Protein AF-A0A838DY84-F1 (afdb_monomer)

Radius of gyration: 22.47 Å; Cα contacts (8 Å, |Δi|>4): 469; chains: 1; bounding box: 55×41×59 Å

Nearest PDB structures (foldseek):
  6mro-assembly1_A  TM=7.928E-01  e=1.662E-10  Methanosarcina acetivorans C2A
  4qvg-assembly1_A  TM=7.567E-01  e=2.713E-09  Streptosporangium sibiricum
  8gdu-assembly1_A  TM=7.844E-01  e=3.676E-09  Methanosarcina acetivorans C2A
  3mti-assembly1_A  TM=7.253E-01  e=1.485E-08  Streptococcus thermophilus LMG 18311
  3mti-assembly1_B  TM=6.179E-01  e=2.012E-08  Streptococcus thermophilus LMG 18311

Mean predicted aligned error: 9.37 Å

Sequence (301 aa):
MISNRYARDWNTYSQEWEQRHSSTYDYLGDEWNSGGGLWDRDDFYFSMYAERWLRSDQTVLEIGPGG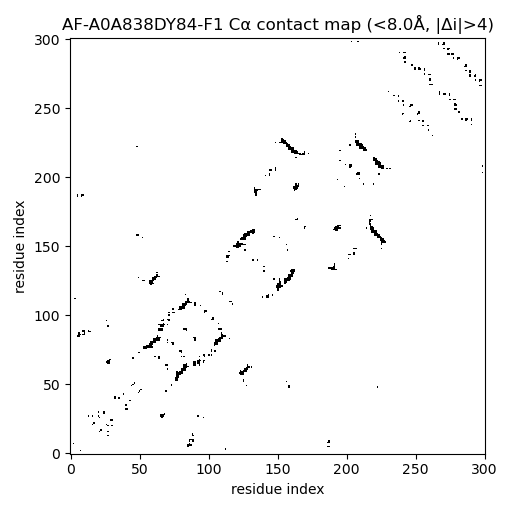GKWTVRLAPKVKRVIVLDVAEEMLDRTRQRCEKLGQTNIEYVLGNGQDFQPVADESINFFFSYDVFVHIAPEDTWPYTQEMARVLVSDGVGICHYASNATPQAWDRIEQHNDWYRFGAHTLGQYYYYSPLALQRMYEHCGLRMLEQHLEAYNCTCVFSKPSISMAPQLESLLKRLISQQADDAEVRAAIVTALRSLPGELEQRLDKVLAEAGGEEEYYKRIYYAALIRQIWRGV

Secondary structure (DSSP, 8-state):
----HHHHHHHHHHHHHHHHHTTT-SSTTTTTTTTS-SS-HHHHHIIIIIGGG--TTPEEEEE--TTTTTHHHHGGGSSEEEEEES-HHHHHHHHHHHHHTT---EEEEE--SS--TTPPTT-EEEEEE-SSGGGS-HHHHHHHHHHHHHHEEEEEEEEEEEEE-SSHHHHHHHHHT--S--TT---TT---EE-HHHHHHHHHHTT-EEEEEEEETTEEEEEEE--SS--HHHHHHHHHHHTSGGGGSHHHHHHHHHHHHTS-HHHHHHHHHHHHHHHH---HHHHHHHHHHHHHHHHT-

Foldseek 3Di:
DPPPQVLVVLLVCLVCVCVPPVVPDVAWPPPPPPPDDDDPVVVVCCVVFPPVQFAAAFEEEEECCQLPPNVLVRQVGYQAYEYEYLHPSRLVNNVVVCVVVVRDRYHYHNDPLQADPPQAFQRGQEYEYDPPQQLAAPVSVLSHLLRVLGRHHAFRKYKDKAFAPPDPLLVVVCVVVPPVCPVPDDSPPHGHHDHPVRVQVSNVVSQKAFDDWDDDRRMIMTMITRHNDSCVVVLVVLLVQLLDPVVLDLVSLVVSLVSVCPPDDVLNVQCVVLSVVSSPDNDNVVSVVSSVVSSCSVNVD

Structure (mmCIF, N/CA/C/O backbone):
data_AF-A0A838DY84-F1
#
_entry.id   AF-A0A838DY84-F1
#
loop_
_atom_site.group_PDB
_atom_site.id
_atom_site.type_symbol
_atom_site.label_atom_id
_atom_site.label_alt_id
_atom_site.label_comp_id
_atom_site.label_asym_id
_atom_site.label_entity_id
_atom_site.label_seq_id
_atom_site.pdbx_PDB_ins_code
_atom_site.Cartn_x
_atom_site.Cartn_y
_atom_site.Cartn_z
_atom_site.occupancy
_atom_site.B_iso_or_equiv
_atom_site.auth_seq_id
_atom_site.auth_comp_id
_atom_site.auth_asym_id
_atom_site.auth_atom_id
_atom_site.pdbx_PDB_model_num
ATOM 1 N N . MET A 1 1 ? -3.065 23.098 -16.955 1.00 42.28 1 MET A N 1
ATOM 2 C CA . MET A 1 1 ? -2.742 21.836 -16.259 1.00 42.28 1 MET A CA 1
ATOM 3 C C . MET A 1 1 ? -1.373 22.003 -15.634 1.00 42.28 1 MET A C 1
ATOM 5 O O . MET A 1 1 ? -0.441 22.314 -16.363 1.00 42.28 1 MET A O 1
ATOM 9 N N . ILE A 1 2 ? -1.258 21.904 -14.309 1.00 44.03 2 ILE A N 1
ATOM 10 C CA . ILE A 1 2 ? 0.056 21.844 -13.655 1.00 44.03 2 ILE A CA 1
ATOM 11 C C . ILE A 1 2 ? 0.666 20.511 -14.094 1.00 44.03 2 ILE A C 1
ATOM 13 O O . ILE A 1 2 ? 0.075 19.467 -13.833 1.00 44.03 2 ILE A O 1
ATOM 17 N N . SER A 1 3 ? 1.772 20.531 -14.842 1.00 62.94 3 SER A N 1
ATOM 18 C CA . SER A 1 3 ? 2.432 19.290 -15.253 1.00 62.94 3 SER A CA 1
ATOM 19 C C . SER A 1 3 ? 2.940 18.579 -14.002 1.00 62.94 3 SER A C 1
ATOM 21 O O . SER A 1 3 ? 3.705 19.181 -13.243 1.00 62.94 3 SER A O 1
ATOM 23 N N . ASN A 1 4 ? 2.542 17.327 -13.784 1.00 77.12 4 ASN A N 1
ATOM 24 C CA . ASN A 1 4 ? 3.071 16.517 -12.693 1.00 77.12 4 ASN A CA 1
ATOM 25 C C . ASN A 1 4 ? 4.588 16.336 -12.908 1.00 77.12 4 ASN A C 1
ATOM 27 O O . ASN A 1 4 ? 5.022 15.593 -13.790 1.00 77.12 4 ASN A O 1
ATOM 31 N N . ARG A 1 5 ? 5.399 17.077 -12.138 1.00 78.88 5 ARG A N 1
ATOM 32 C CA . ARG A 1 5 ? 6.867 17.074 -12.249 1.00 78.88 5 ARG A CA 1
ATOM 33 C C . ARG A 1 5 ? 7.433 15.669 -12.049 1.00 78.88 5 ARG A C 1
ATOM 35 O O . ARG A 1 5 ? 8.344 15.288 -12.772 1.00 78.88 5 ARG A O 1
ATOM 42 N N . TYR A 1 6 ? 6.869 14.918 -11.107 1.00 82.81 6 TYR A N 1
ATOM 43 C CA . TYR A 1 6 ? 7.307 13.566 -10.781 1.00 82.81 6 TYR A CA 1
ATOM 44 C C . TYR A 1 6 ? 7.084 12.606 -11.957 1.00 82.81 6 TYR A C 1
ATOM 46 O O . TYR A 1 6 ? 8.014 11.916 -12.367 1.00 82.81 6 TYR A O 1
ATOM 54 N N . ALA A 1 7 ? 5.900 12.651 -12.579 1.00 85.81 7 ALA A N 1
ATOM 55 C CA . ALA A 1 7 ? 5.601 11.869 -13.782 1.00 85.81 7 ALA A CA 1
ATOM 56 C C . ALA A 1 7 ? 6.558 12.192 -14.943 1.00 85.81 7 ALA A C 1
ATOM 58 O O . ALA A 1 7 ? 7.066 11.294 -15.609 1.00 85.81 7 ALA A O 1
ATOM 59 N N . ARG A 1 8 ? 6.860 13.479 -15.165 1.00 86.44 8 ARG A N 1
ATOM 60 C CA . ARG A 1 8 ? 7.805 13.906 -16.210 1.00 86.44 8 ARG A CA 1
ATOM 61 C C . ARG A 1 8 ? 9.217 13.368 -15.974 1.00 86.44 8 ARG A C 1
ATOM 63 O O . ARG A 1 8 ? 9.876 12.953 -16.928 1.00 86.44 8 ARG A O 1
ATOM 70 N N . ASP A 1 9 ? 9.688 13.405 -14.732 1.00 87.62 9 ASP A N 1
ATOM 71 C CA . ASP A 1 9 ? 11.034 12.949 -14.405 1.00 87.62 9 ASP A CA 1
ATOM 72 C C . ASP A 1 9 ? 11.149 11.417 -14.603 1.00 87.62 9 ASP A C 1
ATOM 74 O O . ASP A 1 9 ? 12.125 10.951 -15.191 1.00 87.62 9 ASP A O 1
ATOM 78 N N . TRP A 1 10 ? 10.124 10.636 -14.236 1.00 89.94 10 TRP A N 1
ATOM 79 C CA . TRP A 1 10 ? 10.082 9.189 -14.510 1.00 89.94 10 TRP A CA 1
ATOM 80 C C . TRP A 1 10 ? 9.912 8.836 -15.990 1.00 89.94 10 TRP A C 1
ATOM 82 O O . TRP A 1 10 ? 10.549 7.895 -16.463 1.00 89.94 10 TRP A O 1
ATOM 92 N N . ASN A 1 11 ? 9.124 9.604 -16.746 1.00 90.38 11 ASN A N 1
ATOM 93 C CA . ASN A 1 11 ? 9.045 9.436 -18.199 1.00 90.38 11 ASN A CA 1
ATOM 94 C C . ASN A 1 11 ? 10.422 9.651 -18.846 1.00 90.38 11 ASN A C 1
ATOM 96 O O . ASN A 1 11 ? 10.870 8.822 -19.633 1.00 90.38 11 ASN A O 1
ATOM 100 N N . THR A 1 12 ? 11.133 10.713 -18.448 1.00 90.12 12 THR A N 1
ATOM 101 C CA . THR A 1 12 ? 12.514 10.969 -18.898 1.00 90.12 12 THR A CA 1
ATOM 102 C C . THR A 1 12 ? 13.438 9.804 -18.540 1.00 90.12 12 THR A C 1
ATOM 104 O O . THR A 1 12 ? 14.187 9.326 -19.387 1.00 90.12 12 THR A O 1
ATOM 107 N N . TYR A 1 13 ? 13.349 9.298 -17.304 1.00 90.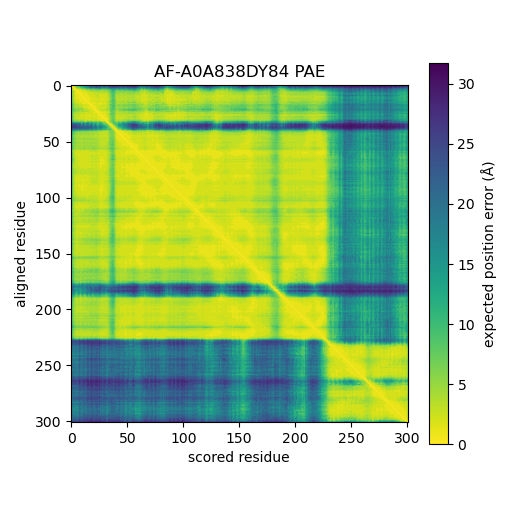44 13 TYR A N 1
ATOM 108 C CA . TYR A 1 13 ? 14.136 8.144 -16.869 1.00 90.44 13 TYR A CA 1
ATOM 109 C C . TYR A 1 13 ? 13.897 6.914 -17.756 1.00 90.44 13 TYR A C 1
ATOM 111 O O . TYR A 1 13 ? 14.865 6.304 -18.205 1.00 90.44 13 TYR A O 1
ATOM 119 N N . SER A 1 14 ? 12.632 6.585 -18.049 1.00 91.88 14 SER A N 1
ATOM 120 C CA . SER A 1 14 ? 12.272 5.466 -18.930 1.00 91.88 14 SER A CA 1
ATOM 121 C C . SER A 1 14 ? 12.847 5.631 -20.336 1.00 91.88 14 SER A C 1
ATOM 123 O O . SER A 1 14 ? 13.385 4.675 -20.887 1.00 91.88 14 SER A O 1
ATOM 125 N N . GLN A 1 15 ? 12.781 6.834 -20.909 1.00 91.81 15 GLN A N 1
ATOM 126 C CA . GLN A 1 15 ? 13.258 7.115 -22.271 1.00 91.81 15 GLN A CA 1
ATOM 127 C C . GLN A 1 15 ? 14.782 7.003 -22.411 1.00 91.81 15 GLN A C 1
ATOM 129 O O . GLN A 1 15 ? 15.302 6.696 -23.482 1.00 91.81 15 GLN A O 1
ATOM 134 N N . GLU A 1 16 ? 15.511 7.259 -21.329 1.00 92.94 16 GLU A N 1
ATOM 135 C CA . GLU A 1 16 ? 16.971 7.181 -21.291 1.00 92.94 16 GLU A CA 1
ATOM 136 C C . GLU A 1 16 ? 17.477 5.813 -20.801 1.00 92.94 16 GLU A C 1
ATOM 138 O O . GLU A 1 16 ? 18.687 5.561 -20.808 1.00 92.94 16 GLU A O 1
ATOM 143 N N . TRP A 1 17 ? 16.573 4.932 -20.358 1.00 94.25 17 TRP A N 1
ATOM 144 C CA . TRP A 1 17 ? 16.919 3.695 -19.667 1.00 94.25 17 TRP A CA 1
ATOM 145 C C . TRP A 1 17 ? 17.719 2.734 -20.548 1.00 94.25 17 TRP A C 1
ATOM 147 O O . TRP A 1 17 ? 18.755 2.235 -20.100 1.00 94.25 17 TRP A O 1
ATOM 157 N N . GLU A 1 18 ? 17.327 2.521 -21.813 1.00 90.44 18 GLU A N 1
ATOM 158 C CA . GLU A 1 18 ? 18.050 1.599 -22.697 1.00 90.44 18 GLU A CA 1
ATOM 159 C C . GLU A 1 18 ? 19.522 1.970 -22.823 1.00 90.44 18 GLU A C 1
ATOM 161 O O . GLU A 1 18 ? 20.389 1.105 -22.729 1.00 90.44 18 GLU A O 1
ATOM 166 N N . GLN A 1 19 ? 19.821 3.257 -22.992 1.00 92.00 19 GLN A N 1
ATOM 167 C CA . GLN A 1 19 ? 21.192 3.723 -23.193 1.00 92.00 19 GLN A CA 1
ATOM 168 C C . GLN A 1 19 ? 22.071 3.479 -21.961 1.00 92.00 19 GLN A C 1
ATOM 170 O O . GLN A 1 19 ? 23.283 3.324 -22.092 1.00 92.00 19 GLN A O 1
ATOM 175 N N . ARG A 1 20 ? 21.468 3.452 -20.768 1.00 89.56 20 ARG A N 1
ATOM 176 C CA . ARG A 1 20 ? 22.175 3.326 -19.489 1.00 89.56 20 ARG A CA 1
ATOM 177 C C . ARG A 1 20 ? 22.284 1.890 -18.991 1.00 89.56 20 ARG A C 1
ATOM 179 O O . ARG A 1 20 ? 23.272 1.561 -18.339 1.00 89.56 20 ARG A O 1
ATOM 186 N N . HIS A 1 21 ? 21.269 1.065 -19.249 1.00 89.81 21 HIS A N 1
ATOM 187 C CA . HIS A 1 21 ? 21.074 -0.187 -18.514 1.00 89.81 21 HIS A CA 1
ATOM 188 C C . HIS A 1 21 ? 20.850 -1.423 -19.396 1.00 89.81 21 HIS A C 1
ATOM 190 O O . HIS A 1 21 ? 21.110 -2.532 -18.925 1.00 89.81 21 HIS A O 1
ATOM 196 N N . SER A 1 22 ? 20.469 -1.270 -20.673 1.00 86.44 22 SER A N 1
ATOM 197 C CA . SER A 1 22 ? 20.121 -2.422 -21.533 1.00 86.44 22 SER A CA 1
ATOM 198 C C . SER A 1 22 ? 21.290 -3.356 -21.866 1.00 86.44 22 SER A C 1
ATOM 200 O O . SER A 1 22 ? 21.079 -4.464 -22.348 1.00 86.44 22 SER A O 1
ATOM 202 N N . SER A 1 23 ? 22.536 -2.947 -21.595 1.00 90.31 23 SER A N 1
ATOM 203 C CA . SER A 1 23 ? 23.701 -3.831 -21.720 1.00 90.31 23 SER A CA 1
ATOM 204 C C . SER A 1 23 ? 23.763 -4.912 -20.638 1.00 90.31 23 SER A C 1
ATOM 206 O O . SER A 1 23 ? 24.498 -5.883 -20.798 1.00 90.31 23 SER A O 1
ATOM 208 N N . THR A 1 24 ? 23.057 -4.711 -19.523 1.00 89.25 24 THR A N 1
ATOM 209 C CA . THR A 1 24 ? 23.159 -5.542 -18.314 1.00 89.25 24 THR A CA 1
ATOM 210 C C . THR A 1 24 ? 21.810 -6.111 -17.887 1.00 89.25 24 THR A C 1
ATOM 212 O O . THR A 1 24 ? 21.768 -7.202 -17.327 1.00 89.25 24 THR A O 1
ATOM 215 N N . TYR A 1 25 ? 20.719 -5.389 -18.146 1.00 89.38 25 TYR A N 1
ATOM 216 C CA . TYR A 1 25 ? 19.373 -5.751 -17.714 1.00 89.38 25 TYR A CA 1
ATOM 217 C C . TYR A 1 25 ? 18.429 -5.823 -18.909 1.00 89.38 25 TYR A C 1
ATOM 219 O O . TYR A 1 25 ? 18.512 -5.003 -19.822 1.00 89.38 25 TYR A O 1
ATOM 227 N N . ASP A 1 26 ? 17.505 -6.783 -18.877 1.00 90.56 26 ASP A N 1
ATOM 228 C CA . ASP A 1 26 ? 16.517 -6.973 -19.943 1.00 90.56 26 ASP A CA 1
ATOM 229 C C . ASP A 1 26 ? 15.314 -6.030 -19.805 1.00 90.56 26 ASP A C 1
ATOM 231 O O . ASP A 1 26 ? 14.692 -5.666 -20.805 1.00 90.56 26 ASP A O 1
ATOM 235 N N . TYR A 1 27 ? 14.968 -5.647 -18.572 1.00 92.69 27 TYR A N 1
ATOM 236 C CA . TYR A 1 27 ? 13.789 -4.838 -18.274 1.00 92.69 27 TYR A CA 1
ATOM 237 C C . TYR A 1 27 ? 14.093 -3.744 -17.258 1.00 92.69 27 TYR A C 1
ATOM 239 O O . TYR A 1 27 ? 14.849 -3.950 -16.308 1.00 92.69 27 TYR A O 1
ATOM 247 N N . LEU A 1 28 ? 13.424 -2.604 -17.434 1.00 93.31 28 LEU A N 1
ATOM 248 C CA . LEU A 1 28 ? 13.460 -1.502 -16.482 1.00 93.31 28 LEU A CA 1
ATOM 249 C C . LEU A 1 28 ? 13.034 -1.971 -15.090 1.00 93.31 28 LEU A C 1
ATOM 251 O O . LEU A 1 28 ? 12.021 -2.652 -14.921 1.00 93.31 28 LEU A O 1
ATOM 255 N N . GLY A 1 29 ? 13.825 -1.588 -14.096 1.00 89.69 29 GLY A N 1
ATOM 256 C CA . GLY A 1 29 ? 13.631 -1.918 -12.695 1.00 89.69 29 GLY A CA 1
ATOM 257 C C . GLY A 1 29 ? 14.310 -3.205 -12.238 1.00 89.69 29 GLY A C 1
ATOM 258 O O . GLY A 1 29 ? 14.426 -3.429 -11.031 1.00 89.69 29 GLY A O 1
ATOM 259 N N . ASP A 1 30 ? 14.829 -4.027 -13.154 1.00 90.19 30 ASP A N 1
ATOM 260 C CA . ASP A 1 30 ? 15.663 -5.173 -12.777 1.00 90.19 30 ASP A CA 1
ATOM 261 C C . ASP A 1 30 ? 17.024 -4.706 -12.215 1.00 90.19 30 ASP A C 1
ATOM 263 O O . ASP A 1 30 ? 17.625 -5.395 -11.394 1.00 90.19 30 ASP A O 1
ATOM 267 N N . GLU A 1 31 ? 17.472 -3.496 -12.570 1.00 89.12 31 GLU A N 1
ATOM 268 C CA . GLU A 1 31 ? 18.631 -2.826 -11.972 1.00 89.12 31 GLU A CA 1
ATOM 269 C C . GLU A 1 31 ? 18.386 -2.299 -10.554 1.00 89.12 31 GLU A C 1
ATOM 271 O O . GLU A 1 31 ? 19.330 -1.946 -9.844 1.00 89.12 31 GLU A O 1
ATOM 276 N N . TRP A 1 32 ? 17.129 -2.208 -10.118 1.00 85.50 32 TRP A N 1
ATOM 277 C CA . TRP A 1 32 ? 16.829 -1.792 -8.754 1.00 85.50 32 TRP A CA 1
ATOM 278 C C . TRP A 1 32 ? 17.144 -2.943 -7.803 1.00 85.50 32 TRP A C 1
ATOM 280 O O . TRP A 1 32 ? 16.760 -4.086 -8.037 1.00 85.50 32 TRP A O 1
ATOM 290 N N . ASN A 1 33 ? 17.840 -2.632 -6.709 1.00 73.62 33 ASN A N 1
ATOM 291 C CA . ASN A 1 33 ? 18.302 -3.575 -5.682 1.00 73.62 33 ASN A CA 1
ATOM 292 C C . ASN A 1 33 ? 19.398 -4.578 -6.094 1.00 73.62 33 ASN A C 1
ATOM 294 O O . ASN A 1 33 ? 19.869 -5.304 -5.213 1.00 73.62 33 ASN A O 1
ATOM 298 N N . SER A 1 34 ? 19.888 -4.561 -7.340 1.00 64.69 34 SER A N 1
ATOM 299 C CA . SER A 1 34 ? 20.801 -5.566 -7.926 1.00 64.69 34 SER A CA 1
ATOM 300 C C . SER A 1 34 ? 22.272 -5.530 -7.449 1.00 64.69 34 SER A C 1
ATOM 302 O O . SER A 1 34 ? 23.135 -6.196 -8.016 1.00 64.69 34 SER A O 1
ATOM 304 N N . GLY A 1 35 ? 22.587 -4.788 -6.381 1.00 55.91 35 GLY A N 1
ATOM 305 C CA . GLY A 1 35 ? 23.957 -4.563 -5.889 1.00 55.91 35 GLY A CA 1
ATOM 306 C C . GLY A 1 35 ? 24.314 -5.183 -4.530 1.00 55.91 35 GLY A C 1
ATOM 307 O O . GLY A 1 35 ? 25.336 -4.804 -3.960 1.00 55.91 35 GLY A O 1
ATOM 308 N N . GLY A 1 36 ? 23.491 -6.075 -3.960 1.00 46.66 36 GLY A N 1
ATOM 309 C CA . GLY A 1 36 ? 23.615 -6.495 -2.554 1.00 46.66 36 GLY A CA 1
ATOM 310 C C . GLY A 1 36 ? 23.632 -8.004 -2.286 1.00 46.66 36 GLY A C 1
ATOM 311 O O . GLY A 1 36 ? 22.635 -8.533 -1.819 1.00 46.66 36 GLY A O 1
ATOM 312 N N . GLY A 1 37 ? 24.782 -8.669 -2.453 1.00 48.50 37 GLY A N 1
ATOM 313 C CA . GLY A 1 37 ? 25.099 -9.947 -1.784 1.00 48.50 37 GLY A CA 1
ATOM 314 C C . GLY A 1 37 ? 24.285 -11.206 -2.157 1.00 48.50 37 GLY A C 1
ATOM 315 O O . GLY A 1 37 ? 23.479 -11.208 -3.073 1.00 48.50 37 GLY A O 1
ATOM 316 N N . LEU A 1 38 ? 24.572 -12.308 -1.441 1.00 38.62 38 LEU A N 1
ATOM 317 C CA . LEU A 1 38 ? 24.279 -13.730 -1.751 1.00 38.62 38 LEU A CA 1
ATOM 318 C C . LEU A 1 38 ? 22.794 -14.175 -1.774 1.00 38.62 38 LEU A C 1
ATOM 320 O O . LEU A 1 38 ? 22.535 -15.375 -1.849 1.00 38.62 38 LEU A O 1
ATOM 324 N N . TRP A 1 39 ? 21.829 -13.258 -1.728 1.00 48.16 39 TRP A N 1
ATOM 325 C CA . TRP A 1 39 ? 20.397 -13.577 -1.766 1.00 48.16 39 TRP A CA 1
ATOM 326 C C . TRP A 1 39 ? 19.693 -12.601 -2.704 1.00 48.16 39 TRP A C 1
ATOM 328 O O . TRP A 1 39 ? 19.871 -11.392 -2.554 1.00 48.16 39 TRP A O 1
ATOM 338 N N . ASP A 1 40 ? 18.890 -13.107 -3.646 1.00 65.94 40 ASP A N 1
ATOM 339 C CA . ASP A 1 40 ? 17.994 -12.251 -4.424 1.00 65.94 40 ASP A CA 1
ATOM 340 C C . ASP A 1 40 ? 16.958 -11.665 -3.457 1.00 65.94 40 ASP A C 1
ATOM 342 O O . ASP A 1 40 ? 15.996 -12.322 -3.047 1.00 65.94 40 ASP A O 1
ATOM 346 N N . ARG A 1 41 ? 17.224 -10.439 -2.995 1.00 77.06 41 ARG A N 1
ATOM 347 C CA . ARG A 1 41 ? 16.379 -9.744 -2.026 1.00 77.06 41 ARG A CA 1
ATOM 348 C C . ARG A 1 41 ? 14.941 -9.670 -2.519 1.00 77.06 41 ARG A C 1
ATOM 350 O O . ARG A 1 41 ? 14.029 -9.778 -1.705 1.00 77.06 41 ARG A O 1
ATOM 357 N N . ASP A 1 42 ? 14.726 -9.546 -3.825 1.00 84.06 42 ASP A N 1
ATOM 358 C CA . ASP A 1 42 ? 13.388 -9.403 -4.381 1.00 84.06 42 ASP A CA 1
ATOM 359 C C . ASP A 1 42 ? 12.562 -10.686 -4.231 1.00 84.06 42 ASP A C 1
ATOM 361 O O . ASP A 1 42 ? 11.359 -10.605 -3.995 1.00 84.06 42 ASP A O 1
ATOM 365 N N . ASP A 1 43 ? 13.181 -11.870 -4.279 1.00 86.56 43 ASP A N 1
ATOM 366 C CA . ASP A 1 43 ? 12.498 -13.144 -4.013 1.00 86.56 43 ASP A CA 1
ATOM 367 C C . ASP A 1 43 ? 12.065 -13.261 -2.554 1.00 86.56 43 ASP A C 1
ATOM 369 O O . ASP A 1 43 ? 10.930 -13.652 -2.260 1.00 86.56 43 ASP A O 1
ATOM 373 N N . PHE A 1 44 ? 12.943 -12.865 -1.632 1.00 86.12 44 PHE A N 1
ATOM 374 C CA . PHE A 1 44 ? 12.613 -12.819 -0.212 1.00 86.12 44 PHE A CA 1
ATOM 375 C C . PHE A 1 44 ? 11.479 -11.825 0.065 1.00 86.12 44 PHE A C 1
ATOM 377 O O . PHE A 1 44 ? 10.489 -12.191 0.703 1.00 86.12 44 PHE A O 1
ATOM 384 N N . TYR A 1 45 ? 11.579 -10.598 -0.455 1.00 88.75 45 TYR A N 1
ATOM 385 C CA . TYR A 1 45 ? 10.538 -9.580 -0.307 1.00 88.75 45 TYR A CA 1
ATOM 386 C C . TYR A 1 45 ? 9.225 -10.023 -0.950 1.00 88.75 45 TYR A C 1
ATOM 388 O O . TYR A 1 45 ? 8.169 -9.855 -0.342 1.00 88.75 45 TYR A O 1
ATOM 396 N N . PHE A 1 46 ? 9.269 -10.638 -2.137 1.00 92.38 46 PHE A N 1
ATOM 397 C CA . PHE A 1 46 ? 8.069 -11.165 -2.777 1.00 92.38 46 PHE A CA 1
ATOM 398 C C . PHE A 1 46 ? 7.387 -12.191 -1.881 1.00 92.38 46 PHE A C 1
ATOM 400 O O . PHE A 1 46 ? 6.195 -12.078 -1.613 1.00 92.38 46 PHE A O 1
ATOM 407 N N . SER A 1 47 ? 8.153 -13.161 -1.386 1.00 92.06 47 SER A N 1
ATOM 408 C CA . SER A 1 47 ? 7.636 -14.256 -0.567 1.00 92.06 47 SER A CA 1
ATOM 409 C C . SER A 1 47 ? 7.040 -13.732 0.742 1.00 92.06 47 SER A C 1
ATOM 411 O O . SER A 1 47 ? 5.915 -14.070 1.118 1.00 92.06 47 SER A O 1
ATOM 413 N N . MET A 1 48 ? 7.788 -12.860 1.426 1.00 91.00 48 MET A N 1
ATOM 414 C CA . MET A 1 48 ? 7.423 -12.324 2.734 1.00 91.00 48 MET A CA 1
ATOM 415 C C . MET A 1 48 ? 6.288 -11.307 2.658 1.00 91.00 48 MET A C 1
ATOM 417 O O . MET A 1 48 ? 5.454 -11.269 3.559 1.00 91.00 48 MET A O 1
ATOM 421 N N . TYR A 1 49 ? 6.237 -10.460 1.636 1.00 93.75 49 TYR A N 1
ATOM 422 C CA . TYR A 1 49 ? 5.300 -9.342 1.627 1.00 93.75 49 TYR A CA 1
ATOM 423 C C . TYR A 1 49 ? 4.171 -9.506 0.627 1.00 93.75 49 TYR A C 1
ATOM 425 O O . TYR A 1 49 ? 3.084 -9.043 0.922 1.00 93.75 49 TYR A O 1
ATOM 433 N N . ALA A 1 50 ? 4.346 -10.216 -0.482 1.00 95.12 50 ALA A N 1
ATOM 434 C CA . ALA A 1 50 ? 3.260 -10.461 -1.426 1.00 95.12 50 ALA A CA 1
ATOM 435 C C . ALA A 1 50 ? 2.716 -11.887 -1.309 1.00 95.12 50 ALA A C 1
ATOM 437 O O . ALA A 1 50 ? 1.585 -12.082 -0.872 1.00 95.12 50 ALA A O 1
ATOM 438 N N . GLU A 1 51 ? 3.521 -12.887 -1.671 1.00 95.94 51 GLU A N 1
ATOM 439 C CA . GLU A 1 51 ? 3.077 -14.248 -1.981 1.00 95.94 51 GLU A CA 1
ATOM 440 C C . GLU A 1 51 ? 2.237 -14.886 -0.873 1.00 95.94 51 GLU A C 1
ATOM 442 O O . GLU A 1 51 ? 1.202 -15.481 -1.173 1.00 95.94 51 GLU A O 1
ATOM 447 N N . ARG A 1 52 ? 2.619 -14.708 0.399 1.00 95.25 52 ARG A N 1
ATOM 448 C CA . ARG A 1 52 ? 1.882 -15.281 1.539 1.00 95.25 52 ARG A CA 1
ATOM 449 C C . ARG A 1 52 ? 0.433 -14.789 1.685 1.00 95.25 52 ARG A C 1
ATOM 451 O O . ARG A 1 52 ? -0.334 -15.414 2.410 1.00 95.25 52 ARG A O 1
ATOM 458 N N . TRP A 1 53 ? 0.062 -13.688 1.030 1.00 95.88 53 TRP A N 1
ATOM 459 C CA . TRP A 1 53 ? -1.284 -13.101 1.074 1.00 95.88 53 TRP A CA 1
ATOM 460 C C . TRP A 1 53 ? -2.105 -13.353 -0.196 1.00 95.88 53 TRP A C 1
ATOM 462 O O . TRP A 1 53 ? -3.311 -13.078 -0.207 1.00 95.88 53 TRP A O 1
ATOM 472 N N . LEU A 1 54 ? -1.470 -13.857 -1.261 1.00 97.50 54 LEU A N 1
ATOM 473 C CA . LEU A 1 54 ? -2.098 -13.998 -2.572 1.00 97.50 54 LEU A CA 1
ATOM 474 C C . LEU A 1 54 ? -3.004 -15.226 -2.639 1.00 97.50 54 LEU A C 1
ATOM 476 O O . LEU A 1 54 ? -2.652 -16.326 -2.211 1.00 97.50 54 LEU A O 1
ATOM 480 N N . ARG A 1 55 ? -4.170 -15.039 -3.253 1.00 97.50 55 ARG A N 1
ATOM 481 C CA . ARG A 1 55 ? -5.135 -16.092 -3.570 1.00 97.50 55 ARG A CA 1
ATOM 482 C C . ARG A 1 55 ? -5.619 -15.922 -5.005 1.00 97.50 55 ARG A C 1
ATOM 484 O O . ARG A 1 55 ? -5.803 -14.805 -5.490 1.00 97.50 55 ARG A O 1
ATOM 491 N N . SER A 1 56 ? -5.885 -17.038 -5.675 1.00 97.94 56 SER A N 1
ATOM 492 C CA . SER A 1 56 ? -6.226 -17.067 -7.103 1.00 97.94 56 SER A CA 1
ATOM 493 C C . SER A 1 56 ? -7.521 -16.334 -7.469 1.00 97.94 56 SER A C 1
ATOM 495 O O . SER A 1 56 ? -7.740 -16.039 -8.637 1.00 97.94 56 SER A O 1
ATOM 497 N N . ASP A 1 57 ? -8.397 -16.057 -6.503 1.00 97.75 57 ASP A N 1
ATOM 498 C CA . ASP A 1 57 ? -9.670 -15.353 -6.683 1.00 97.75 57 ASP A CA 1
ATOM 499 C C . ASP A 1 57 ? -9.567 -13.826 -6.510 1.00 97.75 57 ASP A C 1
ATOM 501 O O . ASP A 1 57 ? -10.538 -13.119 -6.786 1.00 97.75 57 ASP A O 1
ATOM 505 N N . GLN A 1 58 ? -8.411 -13.310 -6.083 1.00 98.38 58 GLN A N 1
ATOM 506 C CA . GLN A 1 58 ? -8.243 -11.910 -5.693 1.00 98.38 58 GLN A CA 1
ATOM 507 C C . GLN A 1 58 ? -8.073 -10.945 -6.869 1.00 98.38 58 GLN A C 1
ATOM 509 O O . GLN A 1 58 ? -7.458 -11.265 -7.889 1.00 98.38 58 GLN A O 1
ATOM 514 N N . THR A 1 59 ? -8.551 -9.719 -6.662 1.00 98.81 59 THR A N 1
ATOM 515 C CA . THR A 1 59 ? -8.119 -8.534 -7.410 1.00 98.81 59 THR A CA 1
ATOM 516 C C . THR A 1 59 ? -7.045 -7.802 -6.609 1.00 98.81 59 THR A C 1
ATOM 518 O O . THR A 1 59 ? -7.272 -7.442 -5.449 1.00 98.81 59 THR A O 1
ATOM 521 N N . VAL A 1 60 ? -5.883 -7.597 -7.227 1.00 98.81 60 VAL A N 1
ATOM 522 C CA . VAL A 1 60 ? -4.738 -6.877 -6.653 1.00 98.81 60 VAL A CA 1
ATOM 523 C C . VAL A 1 60 ? -4.678 -5.469 -7.234 1.00 98.81 60 VAL A C 1
ATOM 525 O O . VAL A 1 60 ? -4.838 -5.317 -8.442 1.00 98.81 60 VAL A O 1
ATOM 528 N N . LEU A 1 61 ? -4.415 -4.463 -6.399 1.00 98.88 61 LEU A N 1
ATOM 529 C CA . LEU A 1 61 ? -4.004 -3.130 -6.844 1.00 98.88 61 LEU A CA 1
ATOM 530 C C . LEU A 1 61 ? -2.518 -2.949 -6.550 1.00 98.88 61 LEU A C 1
ATOM 532 O O . LEU A 1 61 ? -2.113 -3.006 -5.391 1.00 98.88 61 LEU A O 1
ATOM 536 N N . GLU A 1 62 ? -1.731 -2.712 -7.592 1.00 98.81 62 GLU A N 1
ATOM 537 C CA . GLU A 1 62 ? -0.321 -2.353 -7.504 1.00 98.81 62 GLU A CA 1
ATOM 538 C C . GLU A 1 62 ? -0.142 -0.866 -7.833 1.00 98.81 62 GLU A C 1
ATOM 540 O O . GLU A 1 62 ? -0.517 -0.420 -8.919 1.00 98.81 62 GLU A O 1
ATOM 545 N N . ILE A 1 63 ? 0.435 -0.098 -6.906 1.00 98.38 63 ILE A N 1
ATOM 546 C CA . ILE A 1 63 ? 0.789 1.311 -7.137 1.00 98.38 63 ILE A CA 1
ATOM 547 C C . ILE A 1 63 ? 2.274 1.415 -7.468 1.00 98.38 63 ILE A C 1
ATOM 549 O O . ILE A 1 63 ? 3.104 1.003 -6.655 1.00 98.38 63 ILE A O 1
ATOM 553 N N . GLY A 1 64 ? 2.575 2.027 -8.615 1.00 97.06 64 GLY A N 1
ATOM 554 C CA . GLY A 1 64 ? 3.920 2.274 -9.130 1.00 97.06 64 GLY A CA 1
ATOM 555 C C . GLY A 1 64 ? 4.648 0.999 -9.574 1.00 97.06 64 GLY A C 1
ATOM 556 O O . GLY A 1 64 ? 5.650 0.637 -8.959 1.00 97.06 64 GLY A O 1
ATOM 557 N N . PRO A 1 65 ? 4.172 0.298 -10.622 1.00 97.44 65 PRO A N 1
ATOM 558 C CA . PRO A 1 65 ? 4.770 -0.952 -11.103 1.00 97.44 65 PRO A CA 1
ATOM 559 C C . PRO A 1 65 ? 6.175 -0.781 -11.707 1.00 97.44 65 PRO A C 1
ATOM 561 O O . PRO A 1 65 ? 6.895 -1.770 -11.888 1.00 97.44 65 PRO A O 1
ATOM 564 N N . GLY A 1 66 ? 6.576 0.445 -12.069 1.00 95.69 66 GLY A N 1
ATOM 565 C CA . GLY A 1 66 ? 7.834 0.700 -12.771 1.00 95.69 66 GLY A CA 1
ATOM 566 C C . GLY A 1 66 ? 7.878 -0.037 -14.111 1.00 95.69 66 GLY A C 1
ATOM 567 O O . GLY A 1 66 ? 6.999 0.137 -14.945 1.00 95.69 66 GLY A O 1
ATOM 568 N N . GLY A 1 67 ? 8.880 -0.896 -14.321 1.00 96.12 67 GLY A N 1
ATOM 569 C CA . GLY A 1 67 ? 8.938 -1.791 -15.486 1.00 96.12 67 GLY A CA 1
ATOM 570 C C . GLY A 1 67 ? 8.288 -3.165 -15.270 1.00 96.12 67 GLY A C 1
ATOM 571 O O . GLY A 1 67 ? 8.573 -4.101 -16.017 1.00 96.12 67 GLY A O 1
ATOM 572 N N . GLY A 1 68 ? 7.450 -3.324 -14.242 1.00 97.00 68 GLY A N 1
ATOM 573 C CA . GLY A 1 68 ? 6.624 -4.513 -14.021 1.00 97.00 68 GLY A CA 1
ATOM 574 C C . GLY A 1 68 ? 7.284 -5.644 -13.238 1.00 97.00 68 GLY A C 1
ATOM 575 O O . GLY A 1 68 ? 6.815 -6.779 -13.298 1.00 97.00 68 GLY A O 1
ATOM 576 N N . LYS A 1 69 ? 8.375 -5.372 -12.511 1.00 94.69 69 LYS A N 1
ATOM 577 C CA . LYS A 1 69 ? 9.151 -6.381 -11.761 1.00 94.69 69 LYS A CA 1
ATOM 578 C C . LYS A 1 69 ? 8.304 -7.188 -10.773 1.00 94.69 69 LYS A C 1
ATOM 580 O O . LYS A 1 69 ? 8.478 -8.402 -10.662 1.00 94.69 69 LYS A O 1
ATOM 585 N N . TRP A 1 70 ? 7.377 -6.526 -10.084 1.00 96.56 70 TRP A N 1
ATOM 586 C CA . TRP A 1 70 ? 6.434 -7.176 -9.175 1.00 96.56 70 TRP A CA 1
ATOM 587 C C . TRP A 1 70 ? 5.178 -7.645 -9.905 1.00 96.56 70 TRP A C 1
ATOM 589 O O . TRP A 1 70 ? 4.748 -8.777 -9.679 1.00 96.56 70 TRP A O 1
ATOM 599 N N . THR A 1 71 ? 4.653 -6.851 -10.843 1.00 98.50 71 THR A N 1
ATOM 600 C CA . THR A 1 71 ? 3.489 -7.205 -11.672 1.00 98.50 71 THR A CA 1
ATOM 601 C C . THR A 1 71 ? 3.613 -8.597 -12.290 1.00 98.50 71 THR A C 1
ATOM 603 O O . THR A 1 71 ? 2.701 -9.415 -12.152 1.00 98.50 71 THR A O 1
ATOM 606 N N . VAL A 1 72 ? 4.768 -8.923 -12.890 1.00 97.75 72 VAL A N 1
ATOM 607 C CA . VAL A 1 72 ? 4.982 -10.232 -13.534 1.00 97.75 72 VAL A CA 1
ATOM 608 C C . VAL A 1 72 ? 4.970 -11.405 -12.554 1.00 97.75 72 VAL A C 1
ATOM 610 O O . VAL A 1 72 ? 4.713 -12.535 -12.966 1.00 97.75 72 VAL A O 1
ATOM 613 N N . ARG A 1 73 ? 5.229 -11.150 -11.268 1.00 97.50 73 ARG A N 1
ATOM 614 C CA . ARG A 1 73 ? 5.192 -12.143 -10.186 1.00 97.50 73 ARG A CA 1
ATOM 615 C C . ARG A 1 73 ? 3.790 -12.259 -9.575 1.00 97.50 73 ARG A C 1
ATOM 617 O O . ARG A 1 73 ? 3.379 -13.354 -9.192 1.00 97.50 73 ARG A O 1
ATOM 624 N N . LEU A 1 74 ? 3.050 -11.148 -9.513 1.00 98.44 74 LEU A N 1
ATOM 625 C CA . LEU A 1 74 ? 1.676 -11.071 -9.005 1.00 98.44 74 LEU A CA 1
ATOM 626 C C . LEU A 1 74 ? 0.673 -11.717 -9.970 1.00 98.44 74 LEU A C 1
ATOM 628 O O . LEU A 1 74 ? -0.109 -12.575 -9.559 1.00 98.44 74 LEU A O 1
ATOM 632 N N . ALA A 1 75 ? 0.712 -11.337 -11.251 1.00 98.56 75 ALA A N 1
ATOM 633 C CA . ALA A 1 75 ? -0.298 -11.693 -12.249 1.00 98.56 75 ALA A CA 1
ATOM 634 C C . ALA A 1 75 ? -0.592 -13.204 -12.370 1.00 98.56 75 ALA A C 1
ATOM 636 O O . ALA A 1 75 ? -1.770 -13.563 -12.420 1.00 98.56 75 ALA A O 1
ATOM 637 N N . PRO A 1 76 ? 0.397 -14.121 -12.326 1.00 98.38 76 PRO A N 1
ATOM 638 C CA . PRO A 1 76 ? 0.136 -15.561 -12.412 1.00 98.38 76 PRO A CA 1
ATOM 639 C C . PRO A 1 76 ? -0.588 -16.163 -11.199 1.00 98.38 76 PRO A C 1
ATOM 641 O O . PRO A 1 76 ? -1.015 -17.315 -11.260 1.00 98.38 76 PRO A O 1
ATOM 644 N N . LYS A 1 77 ? -0.678 -15.439 -10.075 1.00 98.50 77 LYS A N 1
ATOM 645 C CA . LYS A 1 77 ? -1.155 -15.970 -8.786 1.00 98.50 77 LYS A CA 1
ATOM 646 C C . LYS A 1 77 ? -2.556 -15.502 -8.401 1.00 98.50 77 LYS A C 1
ATOM 648 O O . LYS A 1 77 ? -3.086 -15.967 -7.395 1.00 98.50 77 LYS A O 1
ATOM 653 N N . VAL A 1 78 ? -3.149 -14.593 -9.173 1.00 98.69 78 VAL A N 1
ATOM 654 C CA . VAL A 1 78 ? -4.398 -13.905 -8.820 1.00 98.69 78 VAL A CA 1
ATOM 655 C C . VAL A 1 78 ? -5.345 -13.801 -10.010 1.00 98.69 78 VAL A C 1
ATOM 657 O O . VAL A 1 78 ? -4.964 -14.020 -11.159 1.00 98.69 78 VAL A O 1
ATOM 660 N N . LYS A 1 79 ? -6.601 -13.437 -9.745 1.00 98.62 79 LYS A N 1
ATOM 661 C CA . LYS A 1 79 ? -7.627 -13.309 -10.783 1.00 98.62 79 LYS A CA 1
ATOM 662 C C . LYS A 1 79 ? -7.359 -12.115 -11.692 1.00 98.62 79 LYS A C 1
ATOM 664 O O . LYS A 1 79 ? -7.547 -12.220 -12.900 1.00 98.62 79 LYS A O 1
ATOM 669 N N . ARG A 1 80 ? -6.962 -10.982 -11.110 1.00 98.75 80 ARG A N 1
ATOM 670 C CA . ARG A 1 80 ? -6.739 -9.715 -11.817 1.00 98.75 80 ARG A CA 1
ATOM 671 C C . ARG A 1 80 ? -5.706 -8.870 -11.082 1.00 98.75 80 ARG A C 1
ATOM 673 O O . ARG A 1 80 ? -5.750 -8.796 -9.855 1.00 98.75 80 ARG A O 1
ATOM 680 N N . VAL A 1 81 ? -4.847 -8.189 -11.831 1.00 98.88 81 VAL A N 1
ATOM 681 C CA . VAL A 1 81 ? -3.983 -7.120 -11.317 1.00 98.88 81 VAL A CA 1
ATOM 682 C C . VAL A 1 81 ? -4.406 -5.809 -11.966 1.00 98.88 81 VAL A C 1
ATOM 684 O O . VAL A 1 81 ? -4.580 -5.739 -13.178 1.00 98.88 81 VAL A O 1
ATOM 687 N N . ILE A 1 82 ? -4.598 -4.775 -11.163 1.00 98.88 82 ILE A N 1
ATOM 688 C CA . ILE A 1 82 ? -4.739 -3.397 -11.619 1.00 98.88 82 ILE A CA 1
ATOM 689 C C . ILE A 1 82 ? -3.423 -2.720 -11.269 1.00 98.88 82 ILE A C 1
ATOM 691 O O . ILE A 1 82 ? -3.067 -2.667 -10.094 1.00 98.88 82 ILE A O 1
ATOM 695 N N . VAL A 1 83 ? -2.691 -2.243 -12.268 1.00 98.69 83 VAL A N 1
ATOM 696 C CA . VAL A 1 83 ? -1.485 -1.444 -12.054 1.00 98.69 83 VAL A CA 1
ATOM 697 C C . VAL A 1 83 ? -1.815 0.026 -12.273 1.00 98.69 83 VAL A C 1
ATOM 699 O O . VAL A 1 83 ? -2.449 0.382 -13.269 1.00 98.69 83 VAL A O 1
ATOM 702 N N . LEU A 1 84 ? -1.405 0.880 -11.339 1.00 98.62 84 LEU A N 1
ATOM 703 C CA . LEU A 1 84 ? -1.633 2.320 -11.395 1.00 98.62 84 LEU A CA 1
ATOM 704 C C . LEU A 1 84 ? -0.305 3.058 -11.257 1.00 98.62 84 LEU A C 1
ATOM 706 O O . LEU A 1 84 ? 0.415 2.877 -10.276 1.00 98.62 84 LEU A O 1
ATOM 710 N N . ASP A 1 85 ? 0.001 3.913 -12.229 1.00 97.75 85 ASP A N 1
ATOM 711 C CA . ASP A 1 85 ? 1.184 4.776 -12.220 1.00 97.75 85 ASP A CA 1
ATOM 712 C C . ASP A 1 85 ? 0.826 6.165 -12.754 1.00 97.75 85 ASP A C 1
ATOM 714 O O . ASP A 1 85 ? -0.086 6.309 -13.564 1.00 97.75 85 ASP A O 1
ATOM 718 N N . VAL A 1 86 ? 1.553 7.191 -12.322 1.00 94.88 86 VAL A N 1
ATOM 719 C CA . VAL A 1 86 ? 1.430 8.554 -12.862 1.00 94.88 86 VAL A CA 1
ATOM 720 C C . VAL A 1 86 ? 2.255 8.751 -14.138 1.00 94.88 86 VAL A C 1
ATOM 722 O O . VAL A 1 86 ? 2.040 9.725 -14.859 1.00 94.88 86 VAL A O 1
ATOM 725 N N . ALA A 1 87 ? 3.212 7.860 -14.407 1.00 94.69 87 ALA A N 1
ATOM 726 C CA . ALA A 1 87 ? 4.085 7.880 -15.571 1.00 94.69 87 ALA A CA 1
ATOM 727 C C . ALA A 1 87 ? 3.580 6.905 -16.649 1.00 94.69 87 ALA A C 1
ATOM 729 O O . ALA A 1 87 ? 3.655 5.686 -16.499 1.00 94.69 87 ALA A O 1
ATOM 730 N N . GLU A 1 88 ? 3.096 7.452 -17.765 1.00 95.75 88 GLU A N 1
ATOM 731 C CA . GLU A 1 88 ? 2.611 6.674 -18.915 1.00 95.75 88 GLU A CA 1
ATOM 732 C C . GLU A 1 88 ? 3.686 5.724 -19.466 1.00 95.75 88 GLU A C 1
ATOM 734 O O . GLU A 1 88 ? 3.405 4.554 -19.719 1.00 95.75 88 GLU A O 1
ATOM 739 N N . GLU A 1 89 ? 4.939 6.181 -19.529 1.00 95.94 89 GLU A N 1
ATOM 740 C CA . GLU A 1 89 ? 6.063 5.363 -19.991 1.00 95.94 89 GLU A CA 1
ATOM 741 C C . GLU A 1 89 ? 6.265 4.117 -19.109 1.00 95.94 89 GLU A C 1
ATOM 743 O O . GLU A 1 89 ? 6.565 3.044 -19.621 1.00 95.94 89 GLU A O 1
ATOM 748 N N . MET A 1 90 ? 6.053 4.210 -17.790 1.00 96.50 90 MET A N 1
ATOM 749 C CA . MET A 1 90 ? 6.173 3.054 -16.885 1.00 96.50 90 MET A CA 1
ATOM 750 C C . MET A 1 90 ? 5.069 2.023 -17.129 1.00 96.50 90 MET A C 1
ATOM 752 O O . MET A 1 90 ? 5.321 0.814 -17.170 1.00 96.50 90 MET A O 1
ATOM 756 N N . LEU A 1 91 ? 3.843 2.488 -17.370 1.00 98.25 91 LEU A N 1
ATOM 757 C CA . LEU A 1 91 ? 2.735 1.603 -17.729 1.00 98.25 91 LEU A CA 1
ATOM 758 C C . LEU A 1 91 ? 3.008 0.881 -19.049 1.00 98.25 91 LEU A C 1
ATOM 760 O O . LEU A 1 91 ? 2.756 -0.321 -19.140 1.00 98.25 91 LEU A O 1
ATOM 764 N N . ASP A 1 92 ? 3.569 1.572 -20.041 1.00 98.00 92 ASP A N 1
ATOM 765 C CA . ASP A 1 92 ? 3.928 0.975 -21.328 1.00 98.00 92 ASP A CA 1
ATOM 766 C C . ASP A 1 92 ? 5.042 -0.071 -21.187 1.00 98.00 92 ASP A C 1
ATOM 768 O O . ASP A 1 92 ? 4.931 -1.166 -21.745 1.00 98.00 92 ASP A O 1
ATOM 772 N N . ARG A 1 93 ? 6.071 0.205 -20.375 1.00 97.69 93 ARG A N 1
ATOM 773 C CA . ARG A 1 93 ? 7.137 -0.759 -20.039 1.00 97.69 93 ARG A CA 1
ATOM 774 C C . ARG A 1 93 ? 6.578 -2.009 -19.370 1.00 97.69 93 ARG A C 1
ATOM 776 O O . ARG A 1 93 ? 6.876 -3.130 -19.790 1.00 97.69 93 ARG A O 1
ATOM 783 N N . THR A 1 94 ? 5.736 -1.815 -18.356 1.00 98.44 94 THR A N 1
ATOM 784 C CA . THR A 1 94 ? 5.063 -2.908 -17.647 1.00 98.44 94 THR A CA 1
ATOM 785 C C . THR A 1 94 ? 4.204 -3.720 -18.613 1.00 98.44 94 THR A C 1
ATOM 787 O O . THR A 1 94 ? 4.262 -4.951 -18.595 1.00 98.44 94 THR A O 1
ATOM 790 N N . ARG A 1 95 ? 3.447 -3.057 -19.500 1.00 98.56 95 ARG A N 1
ATOM 791 C CA . ARG A 1 95 ? 2.598 -3.712 -20.503 1.00 98.56 95 ARG A CA 1
ATOM 792 C C . ARG A 1 95 ? 3.401 -4.594 -21.443 1.00 98.56 95 ARG A C 1
ATOM 794 O O . ARG A 1 95 ? 3.120 -5.785 -21.531 1.00 98.56 95 ARG A O 1
ATOM 801 N N . GLN A 1 96 ? 4.448 -4.051 -22.058 1.00 97.88 96 GLN A N 1
ATOM 802 C CA . GLN A 1 96 ? 5.313 -4.800 -22.973 1.00 97.88 96 GLN A CA 1
ATOM 803 C C . GLN A 1 96 ? 5.929 -6.034 -22.301 1.00 97.88 96 GLN A C 1
ATOM 805 O O . GLN A 1 96 ? 5.939 -7.123 -22.883 1.00 97.88 96 GLN A O 1
ATOM 810 N N . ARG A 1 97 ? 6.416 -5.891 -21.058 1.00 97.94 97 ARG A N 1
ATOM 811 C CA . ARG A 1 97 ? 6.992 -7.007 -20.293 1.00 97.94 97 ARG A CA 1
ATOM 812 C C . ARG A 1 97 ? 5.957 -8.101 -20.023 1.00 97.94 97 ARG A C 1
ATOM 814 O O . ARG A 1 97 ? 6.247 -9.277 -20.241 1.00 97.94 97 ARG A O 1
ATOM 821 N N . CYS A 1 98 ? 4.762 -7.728 -19.573 1.00 98.38 98 CYS A N 1
ATOM 822 C CA . CYS A 1 98 ? 3.708 -8.680 -19.225 1.00 98.38 98 CYS A CA 1
ATOM 823 C C . CYS A 1 98 ? 3.123 -9.385 -20.460 1.00 98.38 98 CYS A C 1
ATOM 825 O O . CYS A 1 98 ? 2.943 -10.604 -20.443 1.00 98.38 98 CYS A O 1
ATOM 827 N N . GLU A 1 99 ? 2.901 -8.655 -21.558 1.00 97.62 99 GLU A N 1
ATOM 828 C CA . GLU A 1 99 ? 2.431 -9.214 -22.834 1.00 97.62 99 GLU A CA 1
ATOM 829 C C . GLU A 1 99 ? 3.429 -10.225 -23.410 1.00 97.62 99 GLU A C 1
ATOM 831 O O . GLU A 1 99 ? 3.035 -11.309 -23.843 1.00 97.62 99 GLU A O 1
ATOM 836 N N . LYS A 1 100 ? 4.736 -9.928 -23.343 1.00 97.81 100 LYS A N 1
ATOM 837 C CA . LYS A 1 100 ? 5.799 -10.854 -23.766 1.00 97.81 100 LYS A CA 1
ATOM 838 C C . LYS A 1 100 ? 5.794 -12.164 -22.969 1.00 97.81 100 LYS A C 1
ATOM 840 O O . LYS A 1 100 ? 6.181 -13.202 -23.502 1.00 97.81 100 LYS A O 1
ATOM 845 N N . LEU A 1 101 ? 5.346 -12.127 -21.714 1.00 97.75 101 LEU A N 1
ATOM 846 C CA . LEU A 1 101 ? 5.179 -13.301 -20.851 1.00 97.75 101 LEU A CA 1
ATOM 847 C C . LEU A 1 101 ? 3.795 -13.964 -20.989 1.00 97.75 101 LEU A C 1
ATOM 849 O O . LEU A 1 101 ? 3.515 -14.936 -20.290 1.00 97.75 101 LEU A O 1
ATOM 853 N N . GLY A 1 102 ? 2.932 -13.463 -21.878 1.00 98.06 102 GLY A N 1
ATOM 854 C CA . GLY A 1 102 ? 1.596 -14.006 -22.124 1.00 98.06 102 GLY A CA 1
ATOM 855 C C . GLY A 1 102 ? 0.591 -13.739 -21.000 1.00 98.06 102 GLY A C 1
ATOM 856 O O . GLY A 1 102 ? -0.389 -14.471 -20.875 1.00 98.06 102 GLY A O 1
ATOM 857 N N . GLN A 1 103 ? 0.825 -12.725 -20.165 1.00 98.25 103 GLN A N 1
ATOM 858 C CA . GLN A 1 103 ? -0.076 -12.366 -19.071 1.00 98.25 103 GLN A CA 1
ATOM 859 C C . GLN A 1 103 ? -1.213 -11.482 -19.592 1.00 98.25 103 GLN A C 1
ATOM 861 O O . GLN A 1 103 ? -0.971 -10.448 -20.208 1.00 98.25 103 GLN A O 1
ATOM 866 N N . THR A 1 104 ? -2.461 -11.889 -19.347 1.00 97.62 104 THR A N 1
ATOM 867 C CA . THR A 1 104 ? -3.654 -11.251 -19.941 1.00 97.62 104 THR A CA 1
ATOM 868 C C . THR A 1 104 ? -4.640 -10.698 -18.913 1.00 97.62 104 THR A C 1
ATOM 870 O O . THR A 1 104 ? -5.700 -10.202 -19.281 1.00 97.62 104 THR A O 1
ATOM 873 N N . ASN A 1 105 ? -4.345 -10.823 -17.620 1.00 98.50 105 ASN A N 1
ATOM 874 C CA . ASN A 1 105 ? -5.235 -10.457 -16.516 1.00 98.50 105 ASN A CA 1
ATOM 875 C C . ASN A 1 105 ? -4.838 -9.133 -15.841 1.00 98.50 105 ASN A C 1
ATOM 877 O O . ASN A 1 105 ? -5.072 -8.959 -14.643 1.00 98.50 105 ASN A O 1
ATOM 881 N N . ILE A 1 106 ? -4.231 -8.216 -16.600 1.00 98.75 106 ILE A N 1
ATOM 882 C CA . ILE A 1 106 ? -3.688 -6.955 -16.089 1.00 98.75 106 ILE A CA 1
ATOM 883 C C . ILE A 1 106 ? -4.434 -5.775 -16.715 1.00 98.75 106 ILE A C 1
ATOM 885 O O . ILE A 1 106 ? -4.606 -5.707 -17.931 1.00 98.75 106 ILE A O 1
ATOM 889 N N . GLU A 1 107 ? -4.869 -4.842 -15.876 1.00 98.56 107 GLU A N 1
ATOM 890 C CA . GLU A 1 107 ? -5.401 -3.541 -16.273 1.00 98.56 107 GLU A CA 1
ATOM 891 C C . GLU A 1 107 ? -4.392 -2.445 -15.938 1.00 98.56 107 GLU A C 1
ATOM 893 O O . GLU A 1 107 ? -3.797 -2.461 -14.865 1.00 98.56 107 GLU A O 1
ATOM 898 N N . TYR A 1 108 ? -4.239 -1.478 -16.840 1.00 98.62 108 TYR A N 1
ATOM 899 C CA . TYR A 1 108 ? -3.285 -0.379 -16.716 1.00 98.62 108 TYR A CA 1
ATOM 900 C C . TYR A 1 108 ? -4.041 0.937 -16.543 1.00 98.62 108 TYR A C 1
ATOM 902 O O . TYR A 1 108 ? -4.808 1.321 -17.426 1.00 98.62 108 TYR A O 1
ATOM 910 N N . VAL A 1 109 ? -3.810 1.629 -15.430 1.00 98.44 109 VAL A N 1
ATOM 911 C CA . VAL A 1 109 ? -4.483 2.883 -15.077 1.00 98.44 109 VAL A CA 1
ATOM 912 C C . VAL A 1 109 ? -3.458 4.010 -14.990 1.00 98.44 109 VAL A C 1
ATOM 914 O O . VAL A 1 109 ? -2.566 3.982 -14.145 1.00 98.44 109 VAL A O 1
ATOM 917 N N . LEU A 1 110 ? -3.607 5.028 -15.842 1.00 97.88 110 LEU A N 1
ATOM 918 C CA . LEU A 1 110 ? -2.838 6.265 -15.720 1.00 97.88 110 LEU A CA 1
ATOM 919 C C . LEU A 1 110 ? -3.435 7.128 -14.603 1.00 97.88 110 LEU A C 1
ATOM 921 O O . LEU A 1 110 ? -4.527 7.680 -14.741 1.00 97.88 110 LEU A O 1
ATOM 925 N N . GLY A 1 111 ? -2.710 7.225 -13.495 1.00 94.94 111 GLY A N 1
ATOM 926 C CA . GLY A 1 111 ? -3.094 7.984 -12.316 1.00 94.94 111 GLY A CA 1
ATOM 927 C C . GLY A 1 111 ? -2.914 9.491 -12.493 1.00 94.94 111 GLY A C 1
ATOM 928 O O . GLY A 1 111 ? -1.984 9.972 -13.138 1.00 94.94 111 GLY A O 1
ATOM 929 N N . ASN A 1 112 ? -3.782 10.260 -11.839 1.00 91.56 112 ASN A N 1
ATOM 930 C CA . ASN A 1 112 ? -3.698 11.725 -11.781 1.00 91.56 112 ASN A CA 1
ATOM 931 C C . ASN A 1 112 ? -2.749 12.234 -10.672 1.00 91.56 112 ASN A C 1
ATOM 933 O O . ASN A 1 112 ? -2.472 13.433 -10.592 1.00 91.56 112 ASN A O 1
ATOM 937 N N . GLY A 1 113 ? -2.251 11.329 -9.824 1.00 88.94 113 GLY A N 1
ATOM 938 C CA . GLY A 1 113 ? -1.387 11.632 -8.687 1.00 88.94 113 GLY A CA 1
ATOM 939 C C . GLY A 1 113 ? -2.117 12.097 -7.420 1.00 88.94 113 GLY A C 1
ATOM 940 O O . GLY A 1 113 ? -1.444 12.446 -6.457 1.00 88.94 113 GLY A O 1
ATOM 941 N N . GLN A 1 114 ? -3.450 12.119 -7.421 1.00 88.38 114 GLN A N 1
ATOM 942 C CA . GLN A 1 114 ? -4.304 12.662 -6.357 1.00 88.38 114 GLN A CA 1
ATOM 943 C C . GLN A 1 114 ? -5.228 11.602 -5.747 1.00 88.38 114 GLN A C 1
ATOM 945 O O . GLN A 1 114 ? -5.521 11.670 -4.556 1.00 88.38 114 GLN A O 1
ATOM 950 N N . ASP A 1 115 ? -5.686 10.641 -6.552 1.00 93.81 115 ASP A N 1
ATOM 951 C CA . ASP A 1 115 ? -6.578 9.561 -6.134 1.00 93.81 115 ASP A CA 1
ATOM 952 C C . ASP A 1 115 ? -6.334 8.264 -6.932 1.00 93.81 115 ASP A C 1
ATOM 954 O O . ASP A 1 115 ? -5.432 8.192 -7.774 1.00 93.81 115 ASP A O 1
ATOM 958 N N . PHE A 1 116 ? -7.119 7.219 -6.645 1.00 97.50 116 PHE A N 1
ATOM 959 C CA . PHE A 1 116 ? -7.065 5.931 -7.346 1.00 97.50 116 PHE A CA 1
ATOM 960 C C . PHE A 1 116 ? -8.153 5.776 -8.409 1.00 97.50 116 PHE A C 1
ATOM 962 O O . PHE A 1 116 ? -8.470 4.648 -8.782 1.00 97.50 116 PHE A O 1
ATOM 969 N N . GLN A 1 117 ? -8.773 6.850 -8.906 1.00 94.75 117 GLN A N 1
ATOM 970 C CA . GLN A 1 117 ? -9.789 6.695 -9.949 1.00 94.75 117 GLN A CA 1
ATOM 971 C C . GLN A 1 117 ? -9.193 6.016 -11.202 1.00 94.75 117 GLN A C 1
ATOM 973 O O . GLN A 1 117 ? -8.068 6.335 -11.592 1.00 94.75 117 GLN A O 1
ATOM 978 N N . PRO A 1 118 ? -9.919 5.077 -11.845 1.00 97.00 118 PRO A N 1
ATOM 979 C CA . PRO A 1 118 ? -11.327 4.720 -11.635 1.00 97.00 118 PRO A CA 1
ATOM 980 C C . PRO A 1 118 ? -11.553 3.508 -10.703 1.00 97.00 118 PRO A C 1
ATOM 982 O O . PRO A 1 118 ? -12.597 2.860 -10.785 1.00 97.00 118 PRO A O 1
ATOM 985 N N . VAL A 1 119 ? -10.594 3.148 -9.841 1.00 98.25 119 VAL A N 1
ATOM 986 C CA . VAL A 1 119 ? -10.719 1.983 -8.950 1.00 98.25 119 VAL A CA 1
ATOM 987 C C . VAL A 1 119 ? -11.899 2.176 -7.996 1.00 98.25 119 VAL A C 1
ATOM 989 O O . VAL A 1 119 ? -11.960 3.151 -7.242 1.00 98.25 119 VAL A O 1
ATOM 992 N N . ALA A 1 120 ? -12.840 1.233 -8.028 1.00 97.44 120 ALA A N 1
ATOM 993 C CA . ALA A 1 120 ? -14.081 1.299 -7.267 1.00 97.44 120 ALA A CA 1
ATOM 994 C C . ALA A 1 120 ? -13.863 1.078 -5.762 1.00 97.44 120 ALA A C 1
ATOM 996 O O . ALA A 1 120 ? -12.910 0.412 -5.344 1.00 97.44 120 ALA A O 1
ATOM 997 N N . ASP A 1 121 ? -14.779 1.611 -4.956 1.00 95.19 121 ASP A N 1
ATOM 998 C CA . ASP A 1 121 ? -14.851 1.343 -3.520 1.00 95.19 121 ASP A CA 1
ATOM 999 C C . ASP A 1 121 ? -14.947 -0.166 -3.273 1.00 95.19 121 ASP A C 1
ATOM 1001 O O . ASP A 1 121 ? -15.629 -0.878 -4.012 1.00 95.19 121 ASP A O 1
ATOM 1005 N N . GLU A 1 122 ? -14.267 -0.644 -2.232 1.00 95.75 122 GLU A N 1
ATOM 1006 C CA . GLU A 1 122 ? -14.370 -2.028 -1.746 1.00 95.75 122 GLU A CA 1
ATOM 1007 C C . GLU A 1 122 ? -14.233 -3.089 -2.852 1.00 95.75 122 GLU A C 1
ATOM 1009 O O . GLU A 1 122 ? -14.979 -4.065 -2.906 1.00 95.75 122 GLU A O 1
ATOM 1014 N N . SER A 1 123 ? -13.280 -2.890 -3.763 1.00 98.19 123 SER A N 1
ATOM 1015 C CA . SER A 1 123 ? -13.069 -3.748 -4.935 1.00 98.19 123 SER A CA 1
ATOM 1016 C C . SER A 1 123 ? -11.727 -4.484 -4.933 1.00 98.19 123 SER A C 1
ATOM 1018 O O . SER A 1 123 ? -11.533 -5.423 -5.708 1.00 98.19 123 SER A O 1
ATOM 1020 N N . ILE A 1 124 ? -10.806 -4.094 -4.048 1.00 98.75 124 ILE A N 1
ATOM 1021 C CA . ILE A 1 124 ? -9.440 -4.611 -3.984 1.00 98.75 124 ILE A CA 1
ATOM 1022 C C . ILE A 1 124 ? -9.291 -5.561 -2.802 1.00 98.75 124 ILE A C 1
ATOM 1024 O O . ILE A 1 124 ? -9.564 -5.202 -1.658 1.00 98.75 124 ILE A O 1
ATOM 1028 N N . ASN A 1 125 ? -8.821 -6.780 -3.066 1.00 98.56 125 ASN A N 1
ATOM 1029 C CA . ASN A 1 125 ? -8.552 -7.768 -2.023 1.00 98.56 125 ASN A CA 1
ATOM 1030 C C . ASN A 1 125 ? -7.147 -7.636 -1.435 1.00 98.56 125 ASN A C 1
ATOM 1032 O O . ASN A 1 125 ? -6.950 -7.957 -0.262 1.00 98.56 125 ASN A O 1
ATOM 1036 N N . PHE A 1 126 ? -6.190 -7.212 -2.262 1.00 98.75 126 PHE A N 1
ATOM 1037 C CA . PHE A 1 126 ? -4.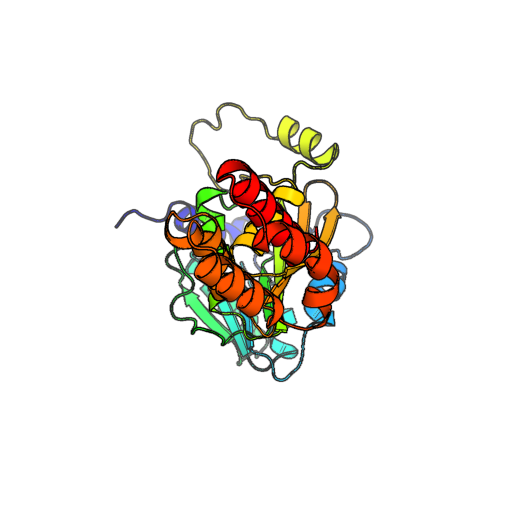803 -7.040 -1.863 1.00 98.75 126 PHE A CA 1
ATOM 1038 C C . PHE A 1 126 ? -4.215 -5.762 -2.469 1.00 98.75 126 PHE A C 1
ATOM 1040 O O . PHE A 1 126 ? -4.203 -5.600 -3.688 1.00 98.75 126 PHE A O 1
ATOM 1047 N N . PHE A 1 127 ? -3.755 -4.847 -1.619 1.00 98.81 127 PHE A N 1
ATOM 1048 C CA . PHE A 1 127 ? -3.032 -3.644 -2.033 1.00 98.81 127 PHE A CA 1
ATOM 1049 C C . PHE A 1 127 ? -1.526 -3.893 -1.939 1.00 98.81 127 PHE A C 1
ATOM 1051 O O . PHE A 1 127 ? -1.046 -4.397 -0.925 1.00 98.81 127 PHE A O 1
ATOM 1058 N N . PHE A 1 128 ? -0.769 -3.506 -2.959 1.00 98.69 128 PHE A N 1
ATOM 1059 C CA . PHE A 1 128 ? 0.675 -3.683 -2.984 1.00 98.69 128 PHE A CA 1
ATOM 1060 C C . PHE A 1 128 ? 1.377 -2.435 -3.518 1.00 98.69 128 PHE A C 1
ATOM 1062 O O . PHE A 1 128 ? 1.027 -1.901 -4.567 1.00 98.69 128 PHE A O 1
ATOM 1069 N N . SER A 1 129 ? 2.401 -1.972 -2.811 1.00 98.12 129 SER A N 1
ATOM 1070 C CA . SER A 1 129 ? 3.334 -0.986 -3.343 1.00 98.12 129 SER A CA 1
ATOM 1071 C C . SER A 1 129 ? 4.695 -1.140 -2.687 1.00 98.12 129 SER A C 1
ATOM 1073 O O . SER A 1 129 ? 4.804 -1.239 -1.459 1.00 98.12 129 SER A O 1
ATOM 1075 N N . TYR A 1 130 ? 5.740 -1.153 -3.508 1.00 95.50 130 TYR A N 1
ATOM 1076 C CA . TYR A 1 130 ? 7.107 -1.355 -3.057 1.00 95.50 130 TYR A CA 1
ATOM 1077 C C . TYR A 1 130 ? 8.041 -0.325 -3.691 1.00 95.50 130 TYR A C 1
ATOM 1079 O O . TYR A 1 130 ? 8.026 -0.148 -4.900 1.00 95.50 130 TYR A O 1
ATOM 1087 N N . ASP A 1 131 ? 8.850 0.338 -2.861 1.00 92.88 131 ASP A N 1
ATOM 1088 C CA . ASP A 1 131 ? 9.807 1.391 -3.254 1.00 92.88 131 ASP A CA 1
ATOM 1089 C C . ASP A 1 131 ? 9.208 2.610 -3.991 1.00 92.88 131 ASP A C 1
ATOM 1091 O O . ASP A 1 131 ? 9.892 3.327 -4.710 1.00 92.88 131 ASP A O 1
ATOM 1095 N N . VAL A 1 132 ? 7.920 2.891 -3.765 1.00 94.50 132 VAL A N 1
ATOM 1096 C CA . VAL A 1 132 ? 7.216 4.051 -4.349 1.00 94.50 132 VAL A CA 1
ATOM 1097 C C . VAL A 1 132 ? 6.945 5.111 -3.288 1.00 94.50 132 VAL A C 1
ATOM 1099 O O . VAL A 1 132 ? 7.358 6.260 -3.421 1.00 94.50 132 VAL A O 1
ATOM 1102 N N . PHE A 1 133 ? 6.316 4.723 -2.176 1.00 96.00 133 PHE A N 1
ATOM 1103 C CA . PHE A 1 133 ? 5.943 5.644 -1.096 1.00 96.00 133 PHE A CA 1
ATOM 1104 C C . PHE A 1 133 ? 7.138 6.189 -0.305 1.00 96.00 133 PHE A C 1
ATOM 1106 O O . PHE A 1 133 ? 6.989 7.151 0.445 1.00 96.00 133 PHE A O 1
ATOM 1113 N N . VAL A 1 134 ? 8.342 5.649 -0.522 1.00 93.88 134 VAL A N 1
ATOM 1114 C CA . VAL A 1 134 ? 9.597 6.281 -0.085 1.00 93.88 134 VAL A CA 1
ATOM 1115 C C . VAL A 1 134 ? 9.758 7.680 -0.703 1.00 93.88 134 VAL A C 1
ATOM 1117 O O . VAL A 1 134 ? 10.376 8.541 -0.087 1.00 93.88 134 VAL A O 1
ATOM 1120 N N . HIS A 1 135 ? 9.172 7.924 -1.883 1.00 91.62 135 HIS A N 1
ATOM 1121 C CA . HIS A 1 135 ? 9.313 9.144 -2.683 1.00 91.62 135 HIS A CA 1
ATOM 1122 C C . HIS A 1 135 ? 8.154 10.140 -2.564 1.00 91.62 135 HIS A C 1
ATOM 1124 O O . HIS A 1 135 ? 8.183 11.178 -3.225 1.00 91.62 135 HIS A O 1
ATOM 1130 N N . ILE A 1 136 ? 7.140 9.848 -1.748 1.00 91.00 136 ILE A N 1
ATOM 1131 C CA . ILE A 1 136 ? 5.925 10.665 -1.646 1.00 91.00 136 ILE A CA 1
ATOM 1132 C C . ILE A 1 136 ? 5.953 11.453 -0.335 1.00 91.00 136 ILE A C 1
ATOM 1134 O O . ILE A 1 136 ? 6.171 10.889 0.739 1.00 91.00 136 ILE A O 1
ATOM 1138 N N . ALA A 1 137 ? 5.730 12.767 -0.415 1.00 90.19 137 ALA A N 1
ATOM 1139 C CA . ALA A 1 137 ? 5.717 13.632 0.759 1.00 90.19 137 ALA A CA 1
ATOM 1140 C C . ALA A 1 137 ? 4.582 13.251 1.735 1.00 90.19 137 ALA A C 1
ATOM 1142 O O . ALA A 1 137 ? 3.575 12.679 1.308 1.00 90.19 137 ALA A O 1
ATOM 1143 N N . PRO A 1 138 ? 4.697 13.569 3.037 1.00 90.00 138 PRO A N 1
ATOM 1144 C CA . PRO A 1 138 ? 3.642 13.321 4.026 1.00 90.00 138 PRO A CA 1
ATOM 1145 C C . PRO A 1 138 ? 2.261 13.845 3.650 1.00 90.00 138 PRO A C 1
ATOM 1147 O O . PRO A 1 138 ? 1.272 13.120 3.765 1.00 90.00 138 PRO A O 1
ATOM 1150 N N . GLU A 1 139 ? 2.196 15.075 3.154 1.00 89.31 139 GLU A N 1
ATOM 1151 C CA . GLU A 1 139 ? 0.956 15.734 2.756 1.00 89.31 139 GLU A CA 1
ATOM 1152 C C . GLU A 1 139 ? 0.294 15.046 1.555 1.00 89.31 139 GLU A C 1
ATOM 1154 O O . GLU A 1 139 ? -0.933 15.023 1.469 1.00 89.31 139 GLU A O 1
ATOM 1159 N N . ASP A 1 140 ? 1.096 14.431 0.683 1.00 90.06 140 ASP A N 1
ATOM 1160 C CA . ASP A 1 140 ? 0.628 13.692 -0.490 1.00 90.06 140 ASP A CA 1
ATOM 1161 C C . ASP A 1 140 ? 0.336 12.219 -0.161 1.00 90.06 140 ASP A C 1
ATOM 1163 O O . ASP A 1 140 ? -0.572 11.624 -0.724 1.00 90.06 140 ASP A O 1
ATOM 1167 N N . THR A 1 141 ? 1.043 11.616 0.796 1.00 94.31 141 THR A N 1
ATOM 1168 C CA . THR A 1 141 ? 0.835 10.219 1.221 1.00 94.31 141 THR A CA 1
ATOM 1169 C C . THR A 1 141 ? -0.488 10.035 1.963 1.00 94.31 141 THR A C 1
ATOM 1171 O O . THR A 1 141 ? -1.117 8.973 1.885 1.00 94.31 141 THR A O 1
ATOM 1174 N N . TRP A 1 142 ? -0.928 11.064 2.691 1.00 91.56 142 TRP A N 1
ATOM 1175 C CA . TRP A 1 142 ? -2.177 11.024 3.443 1.00 91.56 142 TRP A CA 1
ATOM 1176 C C . TRP A 1 142 ? -3.402 10.726 2.547 1.00 91.56 142 TRP A C 1
ATOM 1178 O O . TRP A 1 142 ? -4.068 9.720 2.813 1.00 91.56 142 TRP A O 1
ATOM 1188 N N . PRO A 1 143 ? -3.672 11.479 1.457 1.00 93.38 143 PRO A N 1
ATOM 1189 C CA . PRO A 1 143 ? -4.736 11.154 0.500 1.00 93.38 143 PRO A CA 1
ATOM 1190 C C . PRO A 1 143 ? -4.667 9.726 -0.055 1.00 93.38 143 PRO A C 1
ATOM 1192 O O . PRO A 1 143 ? -5.682 9.034 -0.088 1.00 93.38 143 PRO A O 1
ATOM 1195 N N . TYR A 1 144 ? -3.473 9.231 -0.401 1.00 97.19 144 TYR A N 1
ATOM 1196 C CA . TYR A 1 144 ? -3.303 7.849 -0.872 1.00 97.19 144 TYR A CA 1
ATOM 1197 C C . TYR A 1 144 ? -3.722 6.834 0.195 1.00 97.19 144 TYR A C 1
ATOM 1199 O O . TYR A 1 144 ? -4.319 5.812 -0.124 1.00 97.19 144 TYR A O 1
ATOM 1207 N N . THR A 1 145 ? -3.460 7.115 1.472 1.00 96.62 145 THR A N 1
ATOM 1208 C CA . THR A 1 145 ? -3.869 6.234 2.577 1.00 96.62 145 THR A CA 1
ATOM 1209 C C . THR A 1 145 ? -5.392 6.234 2.761 1.00 96.62 145 THR A C 1
ATOM 1211 O O . THR A 1 145 ? -5.975 5.210 3.124 1.00 96.62 145 THR A O 1
ATOM 1214 N N . GLN A 1 146 ? -6.065 7.359 2.489 1.00 94.50 146 GLN A N 1
ATOM 1215 C CA . GLN A 1 146 ? -7.534 7.421 2.460 1.00 94.50 146 GLN A CA 1
ATOM 1216 C C . GLN A 1 146 ? -8.090 6.583 1.302 1.00 94.50 146 GLN A C 1
ATOM 1218 O O . GLN A 1 146 ? -9.039 5.821 1.492 1.00 94.50 146 GLN A O 1
ATOM 1223 N N . GLU A 1 147 ? -7.454 6.653 0.133 1.00 98.12 147 GLU A N 1
ATOM 1224 C CA . GLU A 1 147 ? -7.825 5.841 -1.023 1.00 98.12 147 GLU A CA 1
ATOM 1225 C C . GLU A 1 147 ? -7.578 4.345 -0.788 1.00 98.12 147 GLU A C 1
ATOM 1227 O O . GLU A 1 147 ? -8.441 3.538 -1.128 1.00 98.12 147 GLU A O 1
ATOM 1232 N N . MET A 1 148 ? -6.483 3.954 -0.119 1.00 98.00 148 MET A N 1
ATOM 1233 C CA . MET A 1 148 ? -6.256 2.563 0.313 1.00 98.00 148 MET A CA 1
ATOM 1234 C C . MET A 1 148 ? -7.437 2.041 1.145 1.00 98.00 148 MET A C 1
ATOM 1236 O O . MET A 1 148 ? -7.918 0.932 0.915 1.00 98.00 148 MET A O 1
ATOM 1240 N N . ALA A 1 149 ? -7.942 2.845 2.087 1.00 94.69 149 ALA A N 1
ATOM 1241 C CA . ALA A 1 149 ? -9.096 2.482 2.910 1.00 94.69 149 ALA A CA 1
ATOM 1242 C C . ALA A 1 149 ? -10.410 2.411 2.113 1.00 94.69 149 ALA A C 1
ATOM 1244 O O . ALA A 1 149 ? -11.263 1.560 2.392 1.00 94.69 149 ALA A O 1
ATOM 1245 N N . ARG A 1 150 ? -10.576 3.284 1.113 1.00 95.62 150 ARG A N 1
ATOM 1246 C CA . ARG A 1 150 ? -11.745 3.295 0.227 1.00 95.62 150 ARG A CA 1
ATOM 1247 C C . ARG A 1 150 ? -11.800 2.039 -0.643 1.00 95.62 150 ARG A C 1
ATOM 1249 O O . ARG A 1 150 ? -12.834 1.376 -0.684 1.00 95.62 150 ARG A O 1
ATOM 1256 N N . VAL A 1 151 ? -10.700 1.697 -1.317 1.00 98.31 151 VAL A N 1
ATOM 1257 C CA . VAL A 1 151 ? -10.686 0.634 -2.337 1.00 98.31 151 VAL A CA 1
ATOM 1258 C C . VAL A 1 151 ? -10.587 -0.773 -1.758 1.00 98.31 151 VAL A C 1
ATOM 1260 O O . VAL A 1 151 ? -11.047 -1.718 -2.398 1.00 98.31 151 VAL A O 1
ATOM 1263 N N . LEU A 1 152 ? -10.003 -0.946 -0.567 1.00 97.88 152 LEU A N 1
ATOM 1264 C CA . LEU A 1 152 ? -9.909 -2.264 0.060 1.00 97.88 152 LEU A CA 1
ATOM 1265 C C . LEU A 1 152 ? -11.294 -2.795 0.449 1.00 97.88 152 LEU A C 1
ATOM 1267 O O . LEU A 1 152 ? -12.134 -2.072 0.994 1.00 97.88 152 LEU A O 1
ATOM 1271 N N . VAL A 1 153 ? -11.515 -4.086 0.200 1.00 95.25 153 VAL A N 1
ATOM 1272 C CA . VAL A 1 153 ? -12.630 -4.845 0.785 1.00 95.25 153 VAL A CA 1
ATOM 1273 C C . VAL A 1 153 ? -12.441 -5.006 2.293 1.00 95.25 153 VAL A C 1
ATOM 1275 O O . VAL A 1 153 ? -11.325 -4.921 2.807 1.00 95.25 153 VAL A O 1
ATOM 1278 N N . SER A 1 154 ? -13.526 -5.317 2.994 1.00 88.12 154 SER A N 1
ATOM 1279 C CA . SER A 1 154 ? -13.481 -5.861 4.354 1.00 88.12 154 SER A CA 1
ATOM 1280 C C . SER A 1 154 ? -12.534 -7.060 4.461 1.00 88.12 154 SER A C 1
ATOM 1282 O O . SER A 1 154 ? -12.578 -7.973 3.639 1.00 88.12 154 SER A O 1
ATOM 1284 N N . ASP A 1 155 ? -11.676 -7.033 5.475 1.00 87.88 155 ASP A N 1
ATOM 1285 C CA . ASP A 1 155 ? -10.560 -7.952 5.735 1.00 87.88 155 ASP A CA 1
ATOM 1286 C C . ASP A 1 155 ? -9.517 -8.043 4.602 1.00 87.88 155 ASP A C 1
ATOM 1288 O O . ASP A 1 155 ? -8.634 -8.903 4.621 1.00 87.88 155 ASP A O 1
ATOM 1292 N N . GLY A 1 156 ? -9.574 -7.131 3.624 1.00 95.38 156 GLY A N 1
ATOM 1293 C CA . GLY A 1 156 ? -8.538 -6.962 2.612 1.00 95.38 156 GLY A CA 1
ATOM 1294 C C . GLY A 1 156 ? -7.223 -6.526 3.252 1.00 95.38 156 GLY A C 1
ATOM 1295 O O . GLY A 1 156 ? -7.218 -5.740 4.205 1.00 95.38 156 GLY A O 1
ATOM 1296 N N . VAL A 1 157 ? -6.111 -7.036 2.724 1.00 97.62 157 VAL A N 1
ATOM 1297 C CA . VAL A 1 157 ? -4.758 -6.779 3.238 1.00 97.62 157 VAL A CA 1
ATOM 1298 C C . VAL A 1 157 ? -4.027 -5.829 2.301 1.00 97.62 157 VAL A C 1
ATOM 1300 O O . VAL A 1 157 ? -4.211 -5.870 1.089 1.00 97.62 157 VAL A O 1
ATOM 1303 N N . GLY A 1 158 ? -3.186 -4.969 2.852 1.00 98.25 158 GLY A N 1
ATOM 1304 C CA . GLY A 1 158 ? -2.315 -4.102 2.086 1.00 98.25 158 GLY A CA 1
ATOM 1305 C C . GLY A 1 158 ? -0.878 -4.154 2.571 1.00 98.25 158 GLY A C 1
ATOM 1306 O O . GLY A 1 158 ? -0.605 -4.410 3.745 1.00 98.25 158 GLY A O 1
ATOM 1307 N N . ILE A 1 159 ? 0.033 -3.895 1.642 1.00 98.25 159 ILE A N 1
ATOM 1308 C CA . ILE A 1 159 ? 1.466 -3.777 1.871 1.00 98.25 159 ILE A CA 1
ATOM 1309 C C . ILE A 1 159 ? 1.934 -2.474 1.266 1.00 98.25 159 ILE A C 1
ATOM 1311 O O . ILE A 1 159 ? 1.661 -2.194 0.098 1.00 98.25 159 ILE A O 1
ATOM 1315 N N . CYS A 1 160 ? 2.683 -1.707 2.046 1.00 98.31 160 CYS A N 1
ATOM 1316 C CA . CYS A 1 160 ? 3.293 -0.490 1.552 1.00 98.31 160 CYS A CA 1
ATOM 1317 C C . CYS A 1 160 ? 4.680 -0.277 2.161 1.00 98.31 160 CYS A C 1
ATOM 1319 O O . CYS A 1 160 ? 4.866 -0.367 3.378 1.00 98.31 160 CYS A O 1
ATOM 1321 N N . HIS A 1 161 ? 5.652 0.003 1.296 1.00 97.00 161 HIS A N 1
ATOM 1322 C CA . HIS A 1 161 ? 7.047 0.244 1.656 1.00 97.00 161 HIS A CA 1
ATOM 1323 C C . HIS A 1 161 ? 7.342 1.744 1.786 1.00 97.00 161 HIS A C 1
ATOM 1325 O O . HIS A 1 161 ? 7.120 2.507 0.845 1.00 97.00 161 HIS A O 1
ATOM 1331 N N . TYR A 1 162 ? 7.876 2.157 2.935 1.00 97.25 162 TYR A N 1
ATOM 1332 C CA . TYR A 1 162 ? 8.192 3.547 3.265 1.00 97.25 162 TYR A CA 1
ATOM 1333 C C . TYR A 1 162 ? 9.656 3.719 3.649 1.00 97.25 162 TYR A C 1
ATOM 1335 O O . TYR A 1 162 ? 10.290 2.791 4.150 1.00 97.25 162 TYR A O 1
ATOM 1343 N N . ALA A 1 163 ? 10.164 4.944 3.523 1.00 95.44 163 ALA A N 1
ATOM 1344 C CA . ALA A 1 163 ? 11.415 5.318 4.162 1.00 95.44 163 ALA A CA 1
ATOM 1345 C C . ALA A 1 163 ? 11.148 5.612 5.645 1.00 95.44 163 ALA A C 1
ATOM 1347 O O . ALA A 1 163 ? 10.138 6.226 6.004 1.00 95.44 163 ALA A O 1
ATOM 1348 N N . SER A 1 164 ? 12.054 5.193 6.524 1.00 95.88 164 SER A N 1
ATOM 1349 C CA . SER A 1 164 ? 11.935 5.407 7.962 1.00 95.88 164 SER A CA 1
ATOM 1350 C C . SER A 1 164 ? 13.197 5.970 8.586 1.00 95.88 164 SER A C 1
ATOM 1352 O O . SER A 1 164 ? 14.297 5.537 8.273 1.00 95.88 164 SER A O 1
ATOM 1354 N N . ASN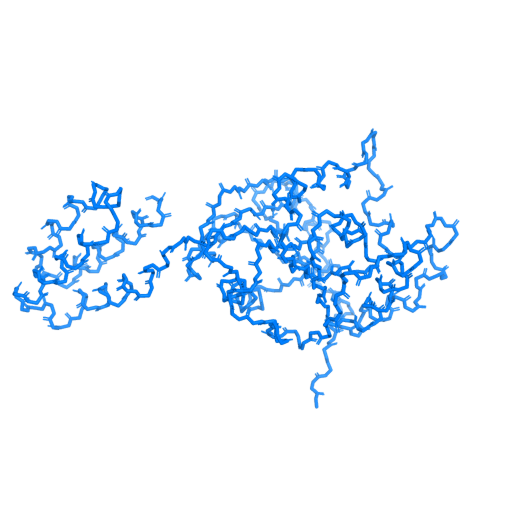 A 1 165 ? 13.024 6.930 9.496 1.00 93.06 165 ASN A N 1
ATOM 1355 C CA . ASN A 1 165 ? 14.096 7.561 10.272 1.00 93.06 165 ASN A CA 1
ATOM 1356 C C . ASN A 1 165 ? 14.261 6.962 11.682 1.00 93.06 165 ASN A C 1
ATOM 1358 O O . ASN A 1 165 ? 14.873 7.577 12.556 1.00 93.06 165 ASN A O 1
ATOM 1362 N N . ALA A 1 166 ? 13.694 5.778 11.926 1.00 94.44 166 ALA A N 1
ATOM 1363 C CA . ALA A 1 166 ? 13.689 5.152 13.248 1.00 94.44 166 ALA A CA 1
ATOM 1364 C C . ALA A 1 166 ? 14.967 4.372 13.595 1.00 94.44 166 ALA A C 1
ATOM 1366 O O . ALA A 1 166 ? 15.085 3.884 14.718 1.00 94.44 166 ALA A O 1
ATOM 1367 N N . THR A 1 167 ? 15.917 4.248 12.667 1.00 92.31 167 THR A N 1
ATOM 1368 C CA . THR A 1 167 ? 17.174 3.515 12.876 1.00 92.31 167 THR A CA 1
ATOM 1369 C C . THR A 1 167 ? 18.389 4.432 12.703 1.00 92.31 167 THR A C 1
ATOM 1371 O O . THR A 1 167 ? 18.304 5.423 11.974 1.00 92.31 167 THR A O 1
ATOM 1374 N N . PRO A 1 168 ? 19.547 4.113 13.314 1.00 91.50 168 PRO A N 1
ATOM 1375 C CA . PRO A 1 168 ? 20.792 4.845 13.073 1.00 91.50 168 PRO A CA 1
ATOM 1376 C C . PRO A 1 168 ? 21.194 4.897 11.590 1.00 91.50 168 PRO A C 1
ATOM 1378 O O . PRO A 1 168 ? 21.559 5.956 11.094 1.00 91.50 168 PRO A O 1
ATOM 1381 N N . GLN A 1 169 ? 21.024 3.793 10.853 1.00 90.56 169 GLN A N 1
ATOM 1382 C CA . GLN A 1 169 ? 21.373 3.696 9.430 1.00 90.56 169 GLN A CA 1
ATOM 1383 C C . GLN A 1 169 ? 20.573 4.669 8.554 1.00 90.56 169 GLN A C 1
ATOM 1385 O O . GLN A 1 169 ? 21.038 5.081 7.490 1.00 90.56 169 GLN A O 1
ATOM 1390 N N . ALA A 1 170 ? 19.363 5.040 8.981 1.00 91.06 170 ALA A N 1
ATOM 1391 C CA . ALA A 1 170 ? 18.597 6.084 8.317 1.00 91.06 170 ALA A CA 1
ATOM 1392 C C . ALA A 1 170 ? 19.269 7.447 8.416 1.00 91.06 170 ALA A C 1
ATOM 1394 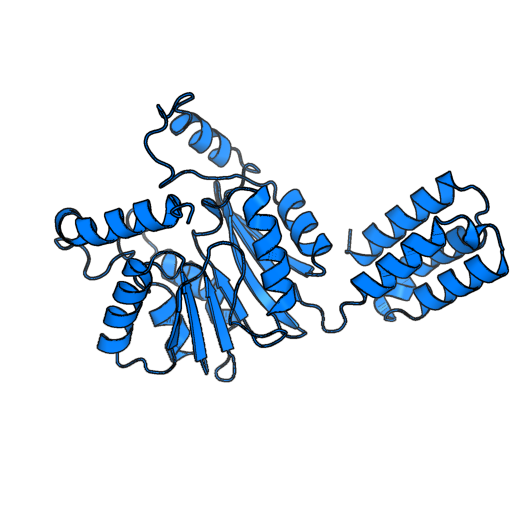O O . ALA A 1 170 ? 19.301 8.174 7.427 1.00 91.06 170 ALA A O 1
ATOM 1395 N N . TRP A 1 171 ? 19.843 7.775 9.570 1.00 90.69 171 TRP A N 1
ATOM 1396 C CA . TRP A 1 171 ? 20.558 9.030 9.766 1.00 90.69 171 TRP A CA 1
ATOM 1397 C C . TRP A 1 171 ? 21.874 9.055 8.994 1.00 90.69 171 TRP A C 1
ATOM 1399 O O . TRP A 1 171 ? 22.145 10.065 8.352 1.00 90.69 171 TRP A O 1
ATOM 1409 N N . ASP A 1 172 ? 22.601 7.933 8.931 1.00 89.19 172 ASP A N 1
ATOM 1410 C CA . ASP A 1 172 ? 23.790 7.805 8.073 1.00 89.19 172 ASP A CA 1
ATOM 1411 C C . ASP A 1 172 ? 23.438 8.080 6.602 1.00 89.19 172 ASP A C 1
ATOM 1413 O O . ASP A 1 172 ? 24.121 8.835 5.909 1.00 89.19 172 ASP A O 1
ATOM 1417 N N . ARG A 1 173 ? 22.330 7.502 6.111 1.00 85.94 173 ARG A N 1
ATOM 1418 C CA . ARG A 1 173 ? 21.846 7.750 4.746 1.00 85.94 173 ARG A CA 1
ATOM 1419 C C . ARG A 1 173 ? 21.429 9.203 4.561 1.00 85.94 173 ARG A C 1
ATOM 1421 O O . ARG A 1 173 ? 21.785 9.792 3.544 1.00 85.94 173 ARG A O 1
ATOM 1428 N N . ILE A 1 174 ? 20.661 9.763 5.496 1.00 87.00 174 ILE A N 1
ATOM 1429 C CA . ILE A 1 174 ? 20.230 11.162 5.441 1.00 87.00 174 ILE A CA 1
ATOM 1430 C C . ILE A 1 174 ? 21.458 12.058 5.343 1.00 87.00 174 ILE A C 1
ATOM 1432 O O . ILE A 1 174 ? 21.492 12.875 4.438 1.00 87.00 174 ILE A O 1
ATOM 1436 N N . GLU A 1 175 ? 22.473 11.866 6.187 1.00 85.06 175 GLU A N 1
ATOM 1437 C CA . GLU A 1 175 ? 23.715 12.643 6.174 1.00 85.06 175 GLU A CA 1
ATOM 1438 C C . GLU A 1 175 ? 24.471 12.509 4.845 1.00 85.06 175 GLU A C 1
ATOM 1440 O O . GLU A 1 175 ? 24.836 13.520 4.250 1.00 85.06 175 GLU A O 1
ATOM 1445 N N . GLN A 1 176 ? 24.620 11.287 4.321 1.00 81.31 176 GLN A N 1
ATOM 1446 C CA . GLN A 1 176 ? 25.260 11.033 3.020 1.00 81.31 176 GLN A CA 1
ATOM 1447 C C . GLN A 1 176 ? 24.542 11.700 1.840 1.00 81.31 176 GLN A C 1
ATOM 1449 O O . GLN A 1 176 ? 25.174 11.983 0.827 1.00 81.31 176 GLN A O 1
ATOM 1454 N N . HIS A 1 177 ? 23.231 11.920 1.955 1.00 77.31 177 HIS A N 1
ATOM 1455 C CA . HIS A 1 177 ? 22.396 12.524 0.915 1.00 77.31 177 HIS A CA 1
ATOM 1456 C C . HIS A 1 177 ? 21.901 13.926 1.315 1.00 77.31 177 HIS A C 1
ATOM 1458 O O . HIS A 1 177 ? 20.989 14.463 0.672 1.00 77.31 177 HIS A O 1
ATOM 1464 N N . ASN A 1 178 ? 22.474 14.515 2.376 1.00 72.50 178 ASN A N 1
ATOM 1465 C CA . ASN A 1 178 ? 22.117 15.830 2.906 1.00 72.50 178 ASN A CA 1
ATOM 1466 C C . ASN A 1 178 ? 22.790 16.935 2.086 1.00 72.50 178 ASN A C 1
ATOM 1468 O O . ASN A 1 178 ? 23.559 17.754 2.593 1.00 72.50 178 ASN A O 1
ATOM 1472 N N . ASP A 1 179 ? 22.474 16.974 0.795 1.00 67.81 179 ASP A N 1
ATOM 1473 C CA . ASP A 1 179 ? 22.823 18.087 -0.075 1.00 67.81 179 ASP A CA 1
ATOM 1474 C C . ASP A 1 179 ? 21.856 19.233 0.231 1.00 67.81 179 ASP A C 1
ATOM 1476 O O . ASP A 1 179 ? 20.856 19.435 -0.463 1.00 67.81 179 ASP A O 1
ATOM 1480 N N . TRP A 1 180 ? 22.133 19.951 1.325 1.00 56.38 180 TRP A N 1
ATOM 1481 C CA . TRP A 1 180 ? 21.284 20.969 1.968 1.00 56.38 180 TRP A CA 1
ATOM 1482 C C . TRP A 1 180 ? 20.656 21.987 0.990 1.00 56.38 180 TRP A C 1
ATOM 1484 O O . TRP A 1 180 ? 19.624 22.588 1.278 1.00 56.38 180 TRP A O 1
ATOM 1494 N N . TYR A 1 181 ? 21.237 22.146 -0.198 1.00 51.88 181 TYR A N 1
ATOM 1495 C CA . TYR A 1 181 ? 20.631 22.791 -1.354 1.00 51.88 181 TYR A CA 1
ATOM 1496 C C . TYR A 1 181 ? 20.839 21.918 -2.597 1.00 51.88 181 TYR A C 1
ATOM 1498 O O . TYR A 1 181 ? 21.826 22.082 -3.307 1.00 51.88 181 TYR A O 1
ATOM 1506 N N . ARG A 1 182 ? 19.870 21.060 -2.948 1.00 56.72 182 ARG A N 1
ATOM 1507 C CA . ARG A 1 182 ? 19.82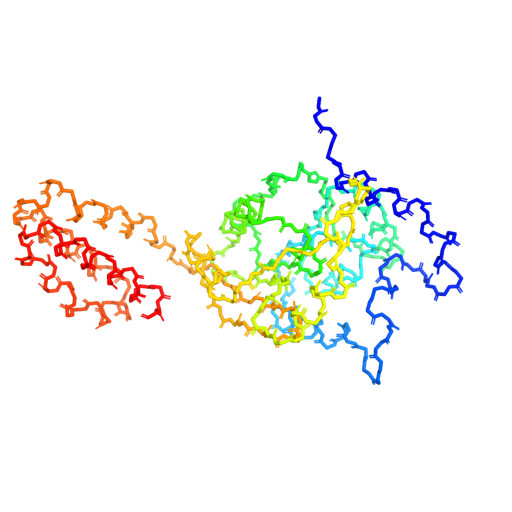9 20.337 -4.244 1.00 56.72 182 ARG A CA 1
ATOM 1508 C C . ARG A 1 182 ? 19.730 21.255 -5.482 1.00 56.72 182 ARG A C 1
ATOM 1510 O O . ARG A 1 182 ? 19.270 20.809 -6.528 1.00 56.72 182 ARG A O 1
ATOM 1517 N N . PHE A 1 183 ? 20.047 22.550 -5.364 1.00 51.97 183 PHE A N 1
ATOM 1518 C CA . PHE A 1 183 ? 19.904 23.599 -6.385 1.00 51.97 183 PHE A CA 1
ATOM 1519 C C . PHE A 1 183 ? 18.606 23.493 -7.218 1.00 51.97 183 PHE A C 1
ATOM 1521 O O . PHE A 1 183 ? 18.577 23.834 -8.395 1.00 51.97 183 PHE A O 1
ATOM 1528 N N . GLY A 1 184 ? 17.522 22.982 -6.616 1.00 49.16 184 GLY A N 1
ATOM 1529 C CA . GLY A 1 184 ? 16.240 22.731 -7.280 1.00 49.16 184 GLY A CA 1
ATOM 1530 C C . GLY A 1 184 ? 16.235 21.664 -8.389 1.00 49.16 184 GLY A C 1
ATOM 1531 O O . GLY A 1 184 ? 15.203 21.523 -9.047 1.00 49.16 184 GLY A O 1
ATOM 1532 N N . ALA A 1 185 ? 17.321 20.915 -8.613 1.00 50.94 185 ALA A N 1
ATOM 1533 C CA . ALA A 1 185 ? 17.537 20.181 -9.860 1.00 50.94 185 ALA A CA 1
ATOM 1534 C C . ALA A 1 185 ? 16.660 18.921 -10.018 1.00 50.94 185 ALA A C 1
ATOM 1536 O O . ALA A 1 185 ? 15.996 18.797 -11.046 1.00 50.94 185 ALA A O 1
ATOM 1537 N N . HIS A 1 186 ? 16.540 18.034 -9.018 1.00 54.69 186 HIS A N 1
ATOM 1538 C CA . HIS A 1 186 ? 15.825 16.754 -9.203 1.00 54.69 186 HIS A CA 1
ATOM 1539 C C . HIS A 1 186 ? 15.043 16.284 -7.964 1.00 54.69 186 HIS A C 1
ATOM 1541 O O . HIS A 1 186 ? 15.556 16.300 -6.844 1.00 54.69 186 HIS A O 1
ATOM 1547 N N . THR A 1 187 ? 13.793 15.857 -8.187 1.00 58.78 187 THR A N 1
ATOM 1548 C CA . THR A 1 187 ? 12.924 15.180 -7.201 1.00 58.78 187 THR A CA 1
ATOM 1549 C C . THR A 1 187 ? 13.095 13.657 -7.214 1.00 58.78 187 THR A C 1
ATOM 1551 O O . THR A 1 187 ? 12.798 13.000 -6.217 1.00 58.78 187 THR A O 1
ATOM 1554 N N . LEU A 1 188 ? 13.621 13.091 -8.310 1.00 64.44 188 LEU A N 1
ATOM 1555 C CA . LEU A 1 188 ? 13.969 11.670 -8.403 1.00 64.44 188 LEU A CA 1
ATOM 1556 C C . LEU A 1 188 ? 14.964 11.282 -7.306 1.00 64.44 188 LEU A C 1
ATOM 1558 O O . LEU A 1 188 ? 15.944 11.986 -7.059 1.00 64.44 188 LEU A O 1
ATOM 1562 N N . GLY A 1 189 ? 14.699 10.165 -6.631 1.00 68.75 189 GLY A N 1
ATOM 1563 C CA . GLY A 1 189 ? 15.563 9.680 -5.556 1.00 68.75 189 GLY A CA 1
ATOM 1564 C C . GLY A 1 189 ? 15.420 10.432 -4.226 1.00 68.75 189 GLY A C 1
ATOM 1565 O O . GLY A 1 189 ? 16.142 10.119 -3.282 1.00 68.75 189 GLY A O 1
ATOM 1566 N N . GLN A 1 190 ? 14.525 11.424 -4.100 1.00 81.50 190 GLN A N 1
ATOM 1567 C CA . GLN A 1 190 ? 14.239 12.039 -2.798 1.00 81.50 190 GLN A CA 1
ATOM 1568 C C . GLN A 1 190 ? 13.447 11.080 -1.915 1.00 81.50 190 GLN A C 1
ATOM 1570 O O . GLN A 1 190 ? 12.455 10.525 -2.373 1.00 81.50 190 GLN A O 1
ATOM 1575 N N . TYR A 1 191 ? 13.886 10.891 -0.670 1.00 88.69 191 TYR A N 1
ATOM 1576 C CA . TYR A 1 191 ? 13.188 10.058 0.306 1.00 88.69 191 TYR A CA 1
ATOM 1577 C C . TYR A 1 191 ? 12.483 10.942 1.341 1.00 88.69 191 TYR A C 1
ATOM 1579 O O . TYR A 1 191 ? 13.076 11.903 1.837 1.00 88.69 191 TYR A O 1
ATOM 1587 N N . TYR A 1 192 ? 11.244 10.597 1.685 1.00 92.12 192 TYR A N 1
ATOM 1588 C CA . TYR A 1 192 ? 10.473 11.217 2.760 1.00 92.12 192 TYR A CA 1
ATOM 1589 C C . TYR A 1 192 ? 10.301 10.214 3.896 1.00 92.12 192 TYR A C 1
ATOM 1591 O O . TYR A 1 192 ? 9.696 9.157 3.733 1.00 92.12 192 TYR A O 1
ATOM 1599 N N . TYR A 1 193 ? 10.889 10.534 5.046 1.00 93.88 193 TYR A N 1
ATOM 1600 C CA . TYR A 1 193 ? 11.034 9.587 6.145 1.00 93.88 193 TYR A CA 1
ATOM 1601 C C . TYR A 1 193 ? 9.908 9.715 7.168 1.00 93.88 193 TYR A C 1
ATOM 1603 O O . TYR A 1 193 ? 9.569 10.817 7.598 1.00 93.88 193 TYR A O 1
ATOM 1611 N N . TYR A 1 194 ? 9.418 8.570 7.641 1.00 95.69 194 TYR A N 1
ATOM 1612 C CA . TYR A 1 194 ? 8.442 8.480 8.723 1.00 95.69 194 TYR A CA 1
ATOM 1613 C C . TYR A 1 194 ? 8.993 7.718 9.926 1.00 95.69 194 TYR A C 1
ATOM 1615 O O . TYR A 1 194 ? 9.772 6.770 9.791 1.00 95.69 194 TYR A O 1
ATOM 1623 N N . SER A 1 195 ? 8.499 8.041 11.120 1.00 95.44 195 SER A N 1
ATOM 1624 C CA . SER A 1 195 ? 8.591 7.091 12.228 1.00 95.44 195 SER A CA 1
ATOM 1625 C C . SER A 1 195 ? 7.524 5.992 12.056 1.00 95.44 195 SER A C 1
ATOM 1627 O O . SER A 1 195 ? 6.428 6.279 11.565 1.00 95.44 195 SER A O 1
ATOM 1629 N N . PRO A 1 196 ? 7.779 4.743 12.490 1.00 93.69 196 PRO A N 1
ATOM 1630 C CA . PRO A 1 196 ? 6.783 3.669 12.470 1.00 93.69 196 PRO A CA 1
ATOM 1631 C C . PRO A 1 196 ? 5.495 4.048 13.192 1.00 93.69 196 PRO A C 1
ATOM 1633 O O . PRO A 1 196 ? 4.406 3.763 12.700 1.00 93.69 196 PRO A O 1
ATOM 1636 N N . LEU A 1 197 ? 5.613 4.774 14.308 1.00 89.62 197 LEU A N 1
ATOM 1637 C CA . LEU A 1 197 ? 4.461 5.276 15.045 1.00 89.62 197 LEU A CA 1
ATOM 1638 C C . LEU A 1 197 ? 3.650 6.281 14.214 1.00 89.62 197 LEU A C 1
ATOM 1640 O O . LEU A 1 197 ? 2.427 6.212 14.225 1.00 89.62 197 LEU A O 1
ATOM 1644 N N . ALA A 1 198 ? 4.294 7.192 13.476 1.00 92.50 198 ALA A N 1
ATOM 1645 C CA . ALA A 1 198 ? 3.579 8.123 12.602 1.00 92.50 198 ALA A CA 1
ATOM 1646 C C . ALA A 1 198 ? 2.814 7.382 11.494 1.00 92.50 198 ALA A C 1
ATOM 1648 O O . ALA A 1 198 ? 1.642 7.685 11.271 1.00 92.50 198 ALA A O 1
ATOM 1649 N N . LEU A 1 199 ? 3.432 6.368 10.873 1.00 95.25 199 LEU A N 1
ATOM 1650 C CA . LEU A 1 199 ? 2.754 5.499 9.903 1.00 95.25 199 LEU A CA 1
ATOM 1651 C C . LEU A 1 199 ? 1.554 4.804 10.550 1.00 95.25 199 LEU A C 1
ATOM 1653 O O . LEU A 1 199 ? 0.437 4.954 10.071 1.00 95.25 199 LEU A O 1
ATOM 1657 N N . GLN A 1 200 ? 1.739 4.125 11.683 1.00 87.69 200 GLN A N 1
ATOM 1658 C CA . GLN A 1 200 ? 0.642 3.466 12.393 1.00 87.69 200 GLN A CA 1
ATOM 1659 C C . GLN A 1 200 ? -0.521 4.435 12.667 1.00 87.69 200 GLN A C 1
ATOM 1661 O O . GLN A 1 200 ? -1.672 4.112 12.379 1.00 87.69 200 GLN A O 1
ATOM 1666 N N . ARG A 1 201 ? -0.230 5.649 13.153 1.00 83.69 201 ARG A N 1
ATOM 1667 C CA . ARG A 1 201 ? -1.255 6.670 13.422 1.00 83.69 201 ARG A CA 1
ATOM 1668 C C . ARG A 1 201 ? -1.984 7.131 12.169 1.00 83.69 201 ARG A C 1
ATOM 1670 O O . ARG A 1 201 ? -3.189 7.354 12.245 1.00 83.69 201 ARG A O 1
ATOM 1677 N N . MET A 1 202 ? -1.280 7.262 11.050 1.00 91.12 202 MET A N 1
ATOM 1678 C CA . MET A 1 202 ? -1.862 7.615 9.759 1.00 91.12 202 MET A CA 1
ATOM 1679 C C . MET A 1 202 ? -2.860 6.544 9.297 1.00 91.12 202 MET A C 1
ATOM 1681 O O . MET A 1 202 ? -4.020 6.855 9.035 1.00 91.12 202 MET A O 1
ATOM 1685 N N . TYR A 1 203 ? -2.448 5.274 9.297 1.00 89.56 203 TYR A N 1
ATOM 1686 C CA . TYR A 1 203 ? -3.309 4.147 8.930 1.00 89.56 203 TYR A CA 1
ATOM 1687 C C . TYR A 1 203 ? -4.538 4.036 9.847 1.00 89.56 203 TYR A C 1
ATOM 1689 O O . TYR A 1 203 ? -5.670 3.987 9.362 1.00 89.56 203 TYR A O 1
ATOM 1697 N N . GLU A 1 204 ? -4.339 4.091 11.168 1.00 81.25 204 GLU A N 1
ATOM 1698 C CA . GLU A 1 204 ? -5.429 4.078 12.155 1.00 81.25 204 GLU A CA 1
ATOM 1699 C C . GLU A 1 204 ? -6.409 5.238 11.956 1.00 81.25 204 GLU A C 1
ATOM 1701 O O . GLU A 1 204 ? -7.614 5.085 12.166 1.00 81.25 204 GLU A O 1
ATOM 1706 N N . HIS A 1 205 ? -5.909 6.410 11.556 1.00 80.44 205 HIS A N 1
ATOM 1707 C CA . HIS A 1 205 ? -6.750 7.571 11.302 1.00 80.44 205 HIS A CA 1
ATOM 1708 C C . HIS A 1 205 ? -7.652 7.382 10.073 1.00 80.44 205 HIS A C 1
ATOM 1710 O O . HIS A 1 205 ? -8.794 7.839 10.099 1.00 80.44 205 HIS A O 1
ATOM 1716 N N . CYS A 1 206 ? -7.189 6.648 9.056 1.00 83.25 206 CYS A N 1
ATOM 1717 C CA . CYS A 1 206 ? -7.991 6.241 7.896 1.00 83.25 206 CYS A CA 1
ATOM 1718 C C . CYS A 1 206 ? -8.938 5.059 8.170 1.00 83.25 206 CYS A C 1
ATOM 1720 O O . CYS A 1 206 ? -9.661 4.635 7.271 1.00 83.25 206 CYS A O 1
ATOM 1722 N N . GLY A 1 207 ? -8.949 4.504 9.387 1.00 78.00 207 GLY A N 1
ATOM 1723 C CA . GLY A 1 207 ? -9.743 3.316 9.713 1.00 78.00 207 GLY A CA 1
ATOM 1724 C C . GLY A 1 207 ? -9.120 2.001 9.235 1.00 78.00 207 GLY A C 1
ATOM 1725 O O . GLY A 1 207 ? -9.818 0.990 9.162 1.00 78.00 207 GLY A O 1
ATOM 1726 N N . LEU A 1 208 ? -7.822 2.001 8.927 1.00 86.50 208 LEU A N 1
ATOM 1727 C CA . LEU A 1 208 ? -7.037 0.801 8.653 1.00 86.50 208 LEU A CA 1
ATOM 1728 C C . LEU A 1 208 ? -6.363 0.314 9.939 1.00 86.50 208 LEU A C 1
ATOM 1730 O O . LEU A 1 208 ? -6.016 1.098 10.821 1.00 86.50 208 LEU A O 1
ATOM 1734 N N . ARG A 1 209 ? -6.149 -0.995 10.042 1.00 86.75 209 ARG A N 1
ATOM 1735 C CA . ARG A 1 209 ? -5.438 -1.620 11.157 1.00 86.75 209 ARG A CA 1
ATOM 1736 C C . ARG A 1 209 ? -4.043 -2.026 10.709 1.00 86.75 209 ARG A C 1
ATOM 1738 O O . ARG A 1 209 ? -3.910 -2.816 9.777 1.00 86.75 209 ARG A O 1
ATOM 1745 N N . MET A 1 210 ? -3.022 -1.547 11.414 1.00 91.88 210 MET A N 1
ATOM 1746 C CA . MET A 1 210 ? -1.659 -2.049 11.252 1.00 91.88 210 MET A CA 1
ATOM 1747 C C . MET A 1 210 ? -1.578 -3.485 11.791 1.00 91.88 210 MET A C 1
ATOM 1749 O O . MET A 1 210 ? -1.980 -3.741 12.927 1.00 91.88 210 MET A O 1
ATOM 1753 N N . LEU A 1 211 ? -1.103 -4.416 10.968 1.00 90.31 211 LEU A N 1
ATOM 1754 C CA . LEU A 1 211 ? -0.894 -5.819 11.332 1.00 90.31 211 LEU A CA 1
ATOM 1755 C C . LEU A 1 211 ? 0.566 -6.072 11.702 1.00 90.31 211 LEU A C 1
ATOM 1757 O O . LEU A 1 211 ? 0.842 -6.662 12.741 1.00 90.31 211 LEU A O 1
ATOM 1761 N N . GLU A 1 212 ? 1.491 -5.602 10.866 1.00 95.12 212 GLU A N 1
ATOM 1762 C CA . GLU A 1 212 ? 2.929 -5.787 11.057 1.00 95.12 212 GLU A CA 1
ATOM 1763 C C . GLU A 1 212 ? 3.688 -4.544 10.573 1.00 95.12 212 GLU A C 1
ATOM 1765 O O . GLU A 1 212 ? 3.287 -3.883 9.612 1.00 95.12 212 GLU A O 1
ATOM 1770 N N . GLN A 1 213 ? 4.810 -4.242 11.227 1.00 95.69 213 GLN A N 1
ATOM 1771 C CA . GLN A 1 213 ? 5.779 -3.252 10.761 1.00 95.69 213 GLN A CA 1
ATOM 1772 C C . GLN A 1 213 ? 7.169 -3.866 10.814 1.00 95.69 213 GLN A C 1
ATOM 1774 O O . GLN A 1 213 ? 7.643 -4.245 11.885 1.00 95.69 213 GLN A O 1
ATOM 1779 N N . HIS A 1 214 ? 7.824 -3.956 9.662 1.00 95.44 214 HIS A N 1
ATOM 1780 C CA . HIS A 1 214 ? 9.169 -4.506 9.557 1.00 95.44 214 HIS A CA 1
ATOM 1781 C C . HIS A 1 214 ? 10.149 -3.390 9.214 1.00 95.44 214 HIS A C 1
ATOM 1783 O O . HIS A 1 214 ? 10.100 -2.813 8.127 1.00 95.44 214 HIS A O 1
ATOM 1789 N N . LEU A 1 215 ? 11.021 -3.082 10.173 1.00 93.81 215 LEU A N 1
ATOM 1790 C CA . LEU A 1 215 ? 12.116 -2.135 10.006 1.00 93.81 215 LEU A CA 1
ATOM 1791 C C . LEU A 1 215 ? 13.334 -2.839 9.417 1.00 93.81 215 LEU A C 1
ATOM 1793 O O . LEU A 1 215 ? 13.803 -3.835 9.966 1.00 93.81 215 LEU A O 1
ATOM 1797 N N . GLU A 1 216 ? 13.888 -2.270 8.353 1.00 89.56 216 GLU A N 1
ATOM 1798 C CA . GLU A 1 216 ? 15.127 -2.747 7.750 1.00 89.56 216 GLU A CA 1
ATOM 1799 C C . GLU A 1 216 ? 15.974 -1.565 7.290 1.00 89.56 216 GLU A C 1
ATOM 1801 O O . GLU A 1 216 ? 15.587 -0.826 6.386 1.00 89.56 216 GLU A O 1
ATOM 1806 N N . ALA A 1 217 ? 17.141 -1.385 7.917 1.00 89.25 217 ALA A N 1
ATOM 1807 C CA . ALA A 1 217 ? 17.989 -0.214 7.706 1.00 89.25 217 ALA A CA 1
ATOM 1808 C C . ALA A 1 217 ? 17.146 1.075 7.748 1.00 89.25 217 ALA A C 1
ATOM 1810 O O . ALA A 1 217 ? 16.578 1.394 8.785 1.00 89.25 217 ALA A O 1
ATOM 1811 N N . TYR A 1 218 ? 17.029 1.794 6.638 1.00 91.06 218 TYR A N 1
ATOM 1812 C CA . TYR A 1 218 ? 16.318 3.068 6.518 1.00 91.06 218 TYR A CA 1
ATOM 1813 C C . TYR A 1 218 ? 14.897 2.939 5.953 1.00 91.06 218 TYR A C 1
ATOM 1815 O O . TYR A 1 218 ? 14.321 3.933 5.512 1.00 91.06 218 TYR A O 1
ATOM 1823 N N . ASN A 1 219 ? 14.333 1.732 5.961 1.00 93.94 219 ASN A N 1
ATOM 1824 C CA . ASN A 1 219 ? 13.017 1.425 5.421 1.00 93.94 219 ASN A CA 1
ATOM 1825 C C . ASN A 1 219 ? 12.077 0.845 6.486 1.00 93.94 219 ASN A C 1
ATOM 1827 O O . ASN A 1 219 ? 12.504 0.260 7.483 1.00 93.94 219 ASN A O 1
ATOM 1831 N N . CYS A 1 220 ? 10.776 0.993 6.249 1.00 96.56 220 CYS A N 1
ATOM 1832 C CA . CYS A 1 220 ? 9.702 0.376 7.016 1.00 96.56 220 CYS A CA 1
ATOM 1833 C C . CYS A 1 220 ? 8.661 -0.200 6.055 1.00 96.56 220 CYS A C 1
ATOM 1835 O O . CYS A 1 220 ? 8.005 0.547 5.326 1.00 96.56 220 CYS A O 1
ATOM 1837 N N . THR A 1 221 ? 8.479 -1.519 6.079 1.00 97.25 221 THR A N 1
ATOM 1838 C CA . THR A 1 221 ? 7.366 -2.166 5.376 1.00 97.25 221 THR A CA 1
ATOM 1839 C C . THR A 1 221 ? 6.185 -2.288 6.323 1.00 97.25 221 THR A C 1
ATOM 1841 O O . THR A 1 221 ? 6.298 -2.908 7.380 1.00 97.25 221 THR A O 1
ATOM 1844 N N . CYS A 1 222 ? 5.056 -1.694 5.947 1.00 98.19 222 CYS A N 1
ATOM 1845 C CA . CYS A 1 222 ? 3.806 -1.781 6.691 1.00 98.19 222 CYS A CA 1
ATOM 1846 C C . CYS A 1 222 ? 2.899 -2.835 6.060 1.00 98.19 222 CYS A C 1
ATOM 1848 O O . CYS A 1 222 ? 2.612 -2.762 4.865 1.00 98.19 222 CYS A O 1
ATOM 1850 N N . VAL A 1 223 ? 2.420 -3.773 6.875 1.00 98.06 223 VAL A N 1
ATOM 1851 C CA . VAL A 1 223 ? 1.339 -4.702 6.532 1.00 98.06 223 VAL A CA 1
ATOM 1852 C C . VAL A 1 223 ? 0.100 -4.239 7.280 1.00 98.06 223 VAL A C 1
ATOM 1854 O O . VAL A 1 223 ? 0.131 -4.091 8.501 1.00 98.06 223 VAL A O 1
ATOM 1857 N N . PHE A 1 224 ? -0.996 -4.006 6.572 1.00 96.62 224 PHE A N 1
ATOM 1858 C CA . PHE A 1 224 ? -2.223 -3.459 7.142 1.00 96.62 224 PHE A CA 1
ATOM 1859 C C . PHE A 1 224 ? -3.456 -4.181 6.611 1.00 96.62 224 PHE A C 1
ATOM 1861 O O . PHE A 1 224 ? -3.389 -4.923 5.638 1.00 96.62 224 PHE A O 1
ATOM 1868 N N . SER A 1 225 ? -4.598 -3.971 7.255 1.00 94.88 225 SE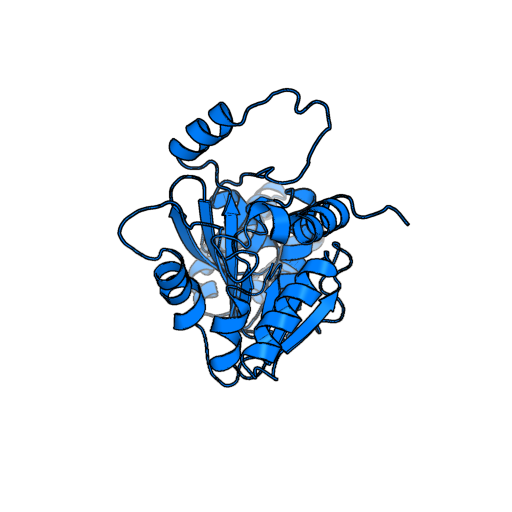R A N 1
ATOM 1869 C CA . SER A 1 225 ? -5.884 -4.489 6.791 1.00 94.88 225 SER A CA 1
ATOM 1870 C C . SER A 1 225 ? -7.000 -3.475 6.976 1.00 94.88 225 SER A C 1
ATOM 1872 O O . SER A 1 225 ? -6.912 -2.595 7.838 1.00 94.88 225 SER A O 1
ATOM 1874 N N . LYS A 1 226 ? -8.066 -3.616 6.189 1.00 90.56 226 LYS A N 1
ATOM 1875 C CA . LYS A 1 226 ? -9.338 -2.940 6.448 1.00 90.56 226 LYS A CA 1
ATOM 1876 C C . LYS A 1 226 ? -10.218 -3.869 7.289 1.00 90.56 226 LYS A C 1
ATOM 1878 O O . LYS A 1 226 ? -10.629 -4.900 6.774 1.00 90.56 226 LYS A O 1
ATOM 1883 N N . PRO A 1 227 ? -10.520 -3.561 8.559 1.00 80.56 227 PRO A N 1
ATOM 1884 C CA . PRO A 1 227 ? -11.352 -4.436 9.385 1.00 80.56 227 PRO A CA 1
ATOM 1885 C C . PRO A 1 227 ? -12.748 -4.650 8.780 1.00 80.56 227 PRO A C 1
ATOM 1887 O O . PRO A 1 227 ? -13.337 -3.698 8.266 1.00 80.56 227 PRO A O 1
ATOM 1890 N N . SER A 1 228 ? -13.312 -5.858 8.913 1.00 67.56 228 SER A N 1
ATOM 1891 C CA . SER A 1 228 ? -14.661 -6.229 8.433 1.00 67.56 228 SER A CA 1
ATOM 1892 C C . SER A 1 228 ? -15.825 -5.395 8.966 1.00 67.56 228 SER A C 1
ATOM 1894 O O . SER A 1 228 ? -16.942 -5.493 8.459 1.00 67.56 228 SER A O 1
ATOM 1896 N N . ILE A 1 229 ? -15.571 -4.528 9.942 1.00 59.09 229 ILE A N 1
ATOM 1897 C CA . ILE A 1 229 ? -16.498 -3.500 10.392 1.00 59.09 229 ILE A CA 1
ATOM 1898 C C . ILE A 1 229 ? -15.673 -2.247 10.709 1.00 59.09 229 ILE A C 1
ATOM 1900 O O . ILE A 1 229 ? -15.136 -2.105 11.810 1.00 59.09 229 ILE A O 1
ATOM 1904 N N . SER A 1 230 ? -15.567 -1.301 9.770 1.00 58.59 230 SER A N 1
ATOM 1905 C CA . SER A 1 230 ? -15.068 0.036 10.112 1.00 58.59 230 SER A CA 1
ATOM 1906 C C . SER A 1 230 ? -16.159 0.780 10.877 1.00 58.59 230 SER A C 1
ATOM 1908 O O . SER A 1 230 ? -16.953 1.533 10.321 1.00 58.59 230 SER A O 1
ATOM 1910 N N . MET A 1 231 ? -16.220 0.558 12.190 1.00 61.22 231 MET A N 1
ATOM 1911 C CA . MET A 1 231 ? -17.037 1.384 13.081 1.00 61.22 231 MET A CA 1
ATOM 1912 C C . MET A 1 231 ? -16.339 2.696 13.418 1.00 61.22 231 MET A C 1
ATOM 1914 O O . MET A 1 231 ? -16.884 3.466 14.194 1.00 61.22 231 MET A O 1
ATOM 1918 N N . ALA A 1 232 ? -15.162 2.986 12.849 1.00 64.31 232 ALA A N 1
ATOM 1919 C CA . ALA A 1 232 ? -14.440 4.226 13.110 1.00 64.31 232 ALA A CA 1
ATOM 1920 C C . ALA A 1 232 ? -15.306 5.478 12.855 1.00 64.31 232 ALA A C 1
ATOM 1922 O O . ALA A 1 232 ? -15.328 6.343 13.728 1.00 64.31 232 ALA A O 1
ATOM 1923 N N . PRO A 1 233 ? -16.109 5.576 11.773 1.00 67.31 233 PRO A N 1
ATOM 1924 C CA . PRO A 1 233 ? -17.018 6.709 11.597 1.00 67.31 233 PRO A CA 1
ATOM 1925 C C . PRO A 1 233 ? -18.109 6.782 12.675 1.00 67.31 233 PRO A C 1
ATOM 1927 O O . PRO A 1 233 ? -18.439 7.868 13.152 1.00 67.31 233 PRO A O 1
ATOM 1930 N N . GLN A 1 234 ? -18.655 5.634 13.089 1.00 73.00 234 GLN A N 1
ATOM 1931 C CA . GLN A 1 234 ? -19.684 5.560 14.132 1.00 73.00 234 GLN A CA 1
ATOM 1932 C C . GLN A 1 234 ? -19.106 5.905 15.511 1.00 73.00 234 GLN A C 1
ATOM 1934 O O . GLN A 1 234 ? -19.671 6.739 16.213 1.00 73.00 234 GLN A O 1
ATOM 1939 N N . LEU A 1 235 ? -17.944 5.352 15.861 1.00 79.62 235 LEU A N 1
ATOM 1940 C CA . LEU A 1 235 ? -17.174 5.680 17.055 1.00 79.62 235 LEU A CA 1
ATOM 1941 C C . LEU A 1 235 ? -16.835 7.166 17.089 1.00 79.62 235 LEU A C 1
ATOM 1943 O O . LEU A 1 235 ? -17.131 7.829 18.073 1.00 79.62 235 LEU A O 1
ATOM 1947 N N . GLU A 1 236 ? -16.243 7.717 16.029 1.00 82.81 236 GLU A N 1
ATOM 1948 C CA . GLU A 1 236 ? -15.861 9.130 16.006 1.00 82.81 236 GLU A CA 1
ATOM 1949 C C . GLU A 1 236 ? -17.086 10.045 16.092 1.00 82.81 236 GLU A C 1
ATOM 1951 O O . GLU A 1 236 ? -17.034 11.079 16.756 1.00 82.81 236 GLU A O 1
ATOM 1956 N N . SER A 1 237 ? -18.216 9.654 15.498 1.00 85.25 237 SER A N 1
ATOM 1957 C CA . SER A 1 237 ? -19.491 10.354 15.679 1.00 85.25 237 SER A CA 1
ATOM 1958 C C . SER A 1 237 ? -19.959 10.321 17.142 1.00 85.25 237 SER A C 1
ATOM 1960 O O . SER A 1 237 ? -20.300 11.360 17.711 1.00 85.25 237 SER A O 1
ATOM 1962 N N . LEU A 1 238 ? -19.905 9.156 17.795 1.00 90.56 238 LEU A N 1
ATOM 1963 C CA . LEU A 1 238 ? -20.257 8.993 19.210 1.00 90.56 238 LEU A CA 1
ATOM 1964 C C . LEU A 1 238 ? -19.312 9.770 20.140 1.00 90.56 238 LEU A C 1
ATOM 1966 O O . LEU A 1 238 ? -19.776 10.433 21.064 1.00 90.56 238 LEU A O 1
ATOM 1970 N N . LEU A 1 239 ? -18.006 9.765 19.873 1.00 91.31 239 LEU A N 1
ATOM 1971 C CA . LEU A 1 239 ? -17.013 10.497 20.659 1.00 91.31 239 LEU A CA 1
ATOM 1972 C C . LEU A 1 239 ? -17.135 12.012 20.489 1.00 91.31 239 LEU A C 1
ATOM 1974 O O . LEU A 1 239 ? -16.993 12.743 21.467 1.00 91.31 239 LEU A O 1
ATOM 1978 N N . LYS A 1 240 ? -17.440 12.499 19.278 1.00 92.44 240 LYS A N 1
ATOM 1979 C CA . LYS A 1 240 ? -17.764 13.918 19.050 1.00 92.44 240 LYS A CA 1
ATOM 1980 C C . LYS A 1 240 ? -18.998 14.338 19.842 1.00 92.44 240 LYS A C 1
ATOM 1982 O O . LYS A 1 240 ? -19.002 15.417 20.426 1.00 92.44 240 LYS A O 1
ATOM 1987 N N . ARG A 1 241 ? -20.022 13.480 19.901 1.00 94.62 241 ARG A N 1
ATOM 1988 C CA . ARG A 1 241 ? -21.209 13.716 20.734 1.00 94.62 241 ARG A CA 1
ATOM 1989 C C . ARG A 1 241 ? -20.864 13.715 22.224 1.00 94.62 241 ARG A C 1
ATOM 1991 O O . ARG A 1 241 ? -21.341 14.598 22.929 1.00 94.62 241 ARG A O 1
ATOM 1998 N N . LEU A 1 242 ? -20.004 12.800 22.683 1.00 94.12 242 LEU A N 1
ATOM 1999 C CA . LEU A 1 242 ? -19.591 12.684 24.090 1.00 94.12 242 LEU A CA 1
ATOM 2000 C C . LEU A 1 242 ? -18.917 13.955 24.624 1.00 94.12 242 LEU A C 1
ATOM 2002 O O . LEU A 1 242 ? -19.121 14.311 25.778 1.00 94.12 242 LEU A O 1
ATOM 2006 N N . ILE A 1 243 ? -18.137 14.646 23.791 1.00 94.81 243 ILE A N 1
ATOM 2007 C CA . ILE A 1 243 ? -17.452 15.895 24.170 1.00 94.81 243 ILE A CA 1
ATOM 2008 C C . ILE A 1 243 ? -18.254 17.159 23.826 1.00 94.81 243 ILE A C 1
ATOM 2010 O O . ILE A 1 243 ? -17.751 18.267 23.980 1.00 94.81 243 ILE A O 1
ATOM 2014 N N . SER A 1 244 ? -19.477 17.017 23.312 1.00 93.62 244 SER A N 1
ATOM 2015 C CA . SER A 1 244 ? -20.324 18.155 22.945 1.00 93.62 244 SER A CA 1
ATOM 2016 C C . SER A 1 244 ? -21.144 18.663 24.134 1.00 93.62 244 SER A C 1
ATOM 2018 O O . SER A 1 244 ? -21.373 17.933 25.095 1.00 93.62 244 SER A O 1
ATOM 2020 N N . GLN A 1 245 ? -21.681 19.882 24.028 1.00 92.06 245 GLN A N 1
ATOM 2021 C CA . GLN A 1 245 ? -22.613 20.440 25.023 1.00 92.06 245 GLN A CA 1
ATOM 2022 C C . GLN A 1 245 ? -23.871 19.576 25.223 1.00 92.06 245 GLN A C 1
ATOM 2024 O O . GLN A 1 245 ? -24.468 19.589 26.291 1.00 92.06 245 GLN A O 1
ATOM 2029 N N . GLN A 1 246 ? -24.273 18.777 24.225 1.00 89.94 246 GLN A N 1
ATOM 2030 C CA . GLN A 1 246 ? -25.421 17.870 24.370 1.00 89.94 246 GLN A CA 1
ATOM 2031 C C . GLN A 1 246 ? -25.182 16.805 25.442 1.00 89.94 246 GLN A C 1
ATOM 2033 O O . GLN A 1 246 ? -26.128 16.327 26.053 1.00 89.94 246 GLN A O 1
ATOM 2038 N N . ALA A 1 247 ? -23.923 16.440 25.680 1.00 91.38 247 ALA A N 1
ATOM 2039 C CA . ALA A 1 247 ? -23.548 15.478 26.702 1.00 91.38 247 ALA A CA 1
ATOM 2040 C C . ALA A 1 247 ? -23.524 16.092 28.116 1.00 91.38 247 ALA A C 1
ATOM 2042 O O . ALA A 1 247 ? -23.063 15.438 29.047 1.00 91.38 247 ALA A O 1
ATOM 2043 N N . ASP A 1 248 ? -23.950 17.342 28.311 1.00 91.00 248 ASP A N 1
ATOM 2044 C CA . ASP A 1 248 ? -24.177 17.881 29.661 1.00 91.00 248 ASP A CA 1
ATOM 2045 C C . ASP A 1 248 ? -25.424 17.234 30.291 1.00 91.00 248 ASP A C 1
ATOM 2047 O O . ASP A 1 248 ? -25.473 17.025 31.503 1.00 91.00 248 ASP A O 1
ATOM 2051 N N . ASP A 1 249 ? -26.367 16.800 29.449 1.00 93.88 249 ASP A N 1
ATOM 2052 C CA . ASP A 1 249 ? -27.503 15.964 29.822 1.00 93.88 249 ASP A CA 1
ATOM 2053 C C . ASP A 1 249 ? -27.061 14.516 30.124 1.00 93.88 249 ASP A C 1
ATOM 2055 O O . ASP A 1 249 ? -26.370 13.860 29.332 1.00 93.88 249 ASP A O 1
ATOM 2059 N N . ALA A 1 250 ? -27.465 14.011 31.291 1.00 92.31 250 ALA A N 1
ATOM 2060 C CA . ALA A 1 250 ? -27.084 12.689 31.778 1.00 92.31 250 ALA A CA 1
ATOM 2061 C C . ALA A 1 250 ? -27.697 11.537 30.960 1.00 92.31 250 ALA A C 1
ATOM 2063 O O . ALA A 1 250 ? -27.032 10.518 30.754 1.00 92.31 250 ALA A O 1
ATOM 2064 N N . GLU A 1 251 ? -28.923 11.687 30.452 1.00 93.19 251 GLU A N 1
ATOM 2065 C CA . GLU A 1 251 ? -29.569 10.677 29.606 1.00 93.19 251 GLU A CA 1
ATOM 2066 C C . GLU A 1 251 ? -28.867 10.591 28.249 1.00 93.19 251 GLU A C 1
ATOM 2068 O O . GLU A 1 251 ? -28.607 9.495 27.740 1.00 93.19 251 GLU A O 1
ATOM 2073 N N . VAL A 1 252 ? -28.467 11.740 27.692 1.00 92.25 252 VAL A N 1
ATOM 2074 C CA . VAL A 1 252 ? -27.688 11.791 26.448 1.00 92.25 252 VAL A CA 1
ATOM 2075 C C . VAL A 1 252 ? -26.333 11.101 26.620 1.00 92.25 252 VAL A C 1
ATOM 2077 O O . VAL A 1 252 ? -25.958 10.293 25.763 1.00 92.25 252 VAL A O 1
ATOM 2080 N N . ARG A 1 253 ? -25.605 11.347 27.723 1.00 94.19 253 ARG A N 1
ATOM 2081 C CA . ARG A 1 253 ? -24.347 10.625 28.013 1.00 94.19 253 ARG A CA 1
ATOM 2082 C C . ARG A 1 253 ? -24.561 9.125 28.127 1.00 94.19 253 ARG A C 1
ATOM 2084 O O . ARG A 1 253 ? -23.831 8.364 27.491 1.00 94.19 253 ARG A O 1
ATOM 2091 N N . ALA A 1 254 ? -25.559 8.699 28.898 1.00 92.62 254 ALA A N 1
ATOM 2092 C CA . ALA A 1 254 ? -25.855 7.285 29.099 1.00 92.62 254 ALA A CA 1
ATOM 2093 C C . ALA A 1 254 ? -26.188 6.579 27.773 1.00 92.62 254 ALA A C 1
ATOM 2095 O O . ALA A 1 254 ? -25.702 5.473 27.517 1.00 92.62 254 ALA A O 1
ATOM 2096 N N . ALA A 1 255 ? -26.940 7.237 26.886 1.00 92.94 255 ALA A N 1
ATOM 2097 C CA . ALA A 1 255 ? -27.250 6.719 25.557 1.00 92.94 255 ALA A CA 1
ATOM 2098 C C . ALA A 1 255 ? -26.001 6.601 24.665 1.00 92.94 255 ALA A C 1
ATOM 2100 O O . ALA A 1 255 ? -25.831 5.596 23.973 1.00 92.94 255 ALA A O 1
ATOM 2101 N N . ILE A 1 256 ? -25.100 7.592 24.698 1.00 92.31 256 ILE A N 1
ATOM 2102 C CA . ILE A 1 256 ? -23.825 7.541 23.962 1.00 92.31 256 ILE A CA 1
ATOM 2103 C C . ILE A 1 256 ? -22.964 6.379 24.465 1.00 92.31 256 ILE A C 1
ATOM 2105 O O . ILE A 1 256 ? -22.462 5.602 23.656 1.00 92.31 256 ILE A O 1
ATOM 2109 N N . VAL A 1 257 ? -22.829 6.221 25.785 1.00 90.88 257 VAL A N 1
ATOM 2110 C CA . VAL A 1 257 ? -22.076 5.114 26.393 1.00 90.88 257 VAL A CA 1
ATOM 2111 C C . VAL A 1 257 ? -22.687 3.759 26.043 1.00 90.88 257 VAL A C 1
ATOM 2113 O O . VAL A 1 257 ? -21.957 2.832 25.707 1.00 90.88 257 VAL A O 1
ATOM 2116 N N . THR A 1 258 ? -24.013 3.644 26.048 1.00 90.12 258 THR A N 1
ATOM 2117 C CA . THR A 1 258 ? -24.710 2.415 25.638 1.00 90.12 258 THR A CA 1
ATOM 2118 C C . THR A 1 258 ? -24.427 2.075 24.174 1.00 90.12 258 THR A C 1
ATOM 2120 O O . THR A 1 258 ? -24.114 0.931 23.852 1.00 90.12 258 THR A O 1
ATOM 2123 N N . ALA A 1 259 ? -24.451 3.069 23.283 1.00 87.12 259 ALA A N 1
ATOM 2124 C CA . ALA A 1 259 ? -24.096 2.871 21.880 1.00 87.12 259 ALA A CA 1
ATOM 2125 C C . ALA A 1 259 ? -22.621 2.460 21.707 1.00 87.12 259 ALA A C 1
ATOM 2127 O O . ALA A 1 259 ? -22.329 1.572 20.910 1.00 87.12 259 ALA A O 1
ATOM 2128 N N . LEU A 1 260 ? -21.701 3.038 22.490 1.00 84.50 260 LEU A N 1
ATOM 2129 C CA . LEU A 1 260 ? -20.286 2.643 22.506 1.00 84.50 260 LEU A CA 1
ATOM 2130 C C . LEU A 1 260 ? -20.077 1.200 23.003 1.00 84.50 260 LEU A C 1
ATOM 2132 O O . LEU A 1 260 ? -19.186 0.520 22.503 1.00 84.50 260 LEU A O 1
ATOM 2136 N N . ARG A 1 261 ? -20.902 0.717 23.944 1.00 81.88 261 ARG A N 1
ATOM 2137 C CA . ARG A 1 261 ? -20.887 -0.682 24.420 1.00 81.88 261 ARG A CA 1
ATOM 2138 C C . ARG A 1 261 ? -21.414 -1.674 23.386 1.00 81.88 261 ARG A C 1
ATOM 2140 O O . ARG A 1 261 ? -20.977 -2.810 23.366 1.00 81.88 261 ARG A O 1
ATOM 2147 N N . SER A 1 262 ? -22.322 -1.243 22.509 1.00 74.75 262 SER A N 1
ATOM 2148 C CA . SER A 1 262 ? -22.875 -2.097 21.445 1.00 74.75 262 SER A CA 1
ATOM 2149 C C . SER A 1 262 ? -21.922 -2.338 20.261 1.00 74.75 262 SER A C 1
ATOM 2151 O O . SER A 1 262 ? -22.264 -3.068 19.331 1.00 74.75 262 SER A O 1
ATOM 2153 N N . LEU A 1 263 ? -20.735 -1.721 20.283 1.00 71.75 263 LEU A N 1
ATOM 2154 C CA . LEU A 1 263 ? -19.638 -2.022 19.362 1.00 71.75 263 LEU A CA 1
ATOM 2155 C C . LEU A 1 263 ? -19.039 -3.422 19.714 1.00 71.75 263 LEU A C 1
ATOM 2157 O O . LEU A 1 263 ? -19.235 -3.885 20.831 1.00 71.75 263 LEU A O 1
ATOM 2161 N N . PRO A 1 264 ? -18.340 -4.135 18.803 1.00 63.94 264 PRO A N 1
ATOM 2162 C CA . PRO A 1 264 ? -17.975 -5.552 18.917 1.00 63.94 264 PRO A CA 1
ATOM 2163 C C . PRO A 1 264 ? -17.448 -6.015 20.285 1.00 63.94 264 PRO A C 1
ATOM 2165 O O . PRO A 1 264 ? -16.622 -5.349 20.906 1.00 63.94 264 PRO A O 1
ATOM 2168 N N . GLY A 1 265 ? -17.861 -7.217 20.703 1.00 54.22 265 GLY A N 1
ATOM 2169 C CA . GLY A 1 265 ? -17.715 -7.710 22.083 1.00 54.22 265 GLY A CA 1
ATOM 2170 C C . GLY A 1 265 ? -16.285 -7.880 22.624 1.00 54.22 265 GLY A C 1
ATOM 2171 O O . GLY A 1 265 ? -16.072 -7.713 23.821 1.00 54.22 265 GLY A O 1
ATOM 2172 N N . GLU A 1 266 ? -15.272 -8.136 21.784 1.00 54.47 266 GLU A N 1
ATOM 2173 C CA . GLU A 1 266 ? -13.859 -8.129 22.237 1.00 54.47 266 GLU A CA 1
ATOM 2174 C C . GLU A 1 266 ? -13.394 -6.733 22.686 1.00 54.47 266 GLU A C 1
ATOM 2176 O O . GLU A 1 266 ? -12.465 -6.579 23.481 1.00 54.47 266 GLU A O 1
ATOM 2181 N N . LEU A 1 267 ? -14.044 -5.701 22.160 1.00 60.66 267 LEU A N 1
ATOM 2182 C CA . LEU A 1 267 ? -13.726 -4.301 22.372 1.00 60.66 267 LEU A CA 1
ATOM 2183 C C . LEU A 1 267 ? -14.514 -3.735 23.565 1.00 60.66 267 LEU A C 1
ATOM 2185 O O . LEU A 1 267 ? -13.975 -2.920 24.313 1.00 60.66 267 LEU A O 1
ATOM 2189 N N . GLU A 1 268 ? -15.722 -4.254 23.814 1.00 61.78 268 GLU A N 1
ATOM 2190 C CA . GLU A 1 268 ? -16.515 -3.999 25.025 1.00 61.78 268 GLU A CA 1
ATOM 2191 C C . GLU A 1 268 ? -15.715 -4.312 26.300 1.00 61.78 268 GLU A C 1
ATOM 2193 O O . GLU A 1 268 ? -15.528 -3.426 27.133 1.00 61.78 268 GLU A O 1
ATOM 2198 N N . GLN A 1 269 ? -15.127 -5.512 26.406 1.00 69.75 269 GLN A N 1
ATOM 2199 C CA . GLN A 1 269 ? -14.335 -5.898 27.587 1.00 69.75 269 GLN A CA 1
ATOM 2200 C C . GLN A 1 269 ? -13.162 -4.951 27.864 1.00 69.75 269 GLN A C 1
ATOM 2202 O O . GLN A 1 269 ? -12.821 -4.684 29.016 1.00 69.75 269 GLN A O 1
ATOM 2207 N N . ARG A 1 270 ? -12.525 -4.426 26.811 1.00 72.06 270 ARG A N 1
ATOM 2208 C CA . ARG A 1 270 ? -11.387 -3.504 26.944 1.00 72.06 270 ARG A CA 1
ATOM 2209 C C . ARG A 1 270 ? -11.834 -2.093 27.325 1.00 72.06 270 ARG A C 1
ATOM 2211 O O . ARG A 1 270 ? -11.077 -1.365 27.963 1.00 72.06 270 ARG A O 1
ATOM 2218 N N . LEU A 1 271 ? -13.044 -1.703 26.930 1.00 81.75 271 LEU A N 1
ATOM 2219 C CA . LEU A 1 271 ? -13.605 -0.374 27.155 1.00 81.75 271 LEU A CA 1
ATOM 2220 C C . LEU A 1 271 ? -14.437 -0.266 28.437 1.00 81.75 271 LEU A C 1
ATOM 2222 O O . LEU A 1 271 ? -14.668 0.850 28.898 1.00 81.75 271 LEU A O 1
ATOM 2226 N N . ASP A 1 272 ? -14.856 -1.385 29.028 1.00 84.50 272 ASP A N 1
ATOM 2227 C CA . ASP A 1 272 ? -15.838 -1.455 30.115 1.00 84.50 272 ASP A CA 1
ATOM 2228 C C . ASP A 1 272 ? -15.600 -0.461 31.251 1.00 84.50 272 ASP A C 1
ATOM 2230 O O . ASP A 1 272 ? -16.509 0.283 31.639 1.00 84.50 272 ASP A O 1
ATOM 2234 N N . LYS A 1 273 ? -14.361 -0.422 31.753 1.00 86.75 273 LYS A N 1
ATOM 2235 C CA . LYS A 1 273 ? -13.970 0.476 32.842 1.00 86.75 273 LYS A CA 1
ATOM 2236 C C . LYS A 1 273 ? -14.059 1.942 32.416 1.00 86.75 273 LYS A C 1
ATOM 2238 O O . LYS A 1 273 ? -14.657 2.754 33.114 1.00 86.75 273 LYS A O 1
ATOM 2243 N N . VAL A 1 274 ? -13.500 2.269 31.253 1.00 91.38 274 VAL A N 1
ATOM 2244 C CA . VAL A 1 274 ? -13.441 3.646 30.745 1.00 91.38 274 VAL A CA 1
ATOM 2245 C C . VAL A 1 274 ? -14.834 4.166 30.395 1.00 91.38 274 VAL A C 1
ATOM 2247 O O . VAL A 1 274 ? -15.145 5.321 30.662 1.00 91.38 274 VAL A O 1
ATOM 2250 N N . LEU A 1 275 ? -15.701 3.315 29.846 1.00 90.69 275 LEU A N 1
ATOM 2251 C CA . LEU A 1 275 ? -17.078 3.666 29.506 1.00 90.69 275 LEU A CA 1
ATOM 2252 C C . LEU A 1 275 ? -17.951 3.891 30.743 1.00 90.69 275 LEU A C 1
ATOM 2254 O O . LEU A 1 275 ? -18.823 4.757 30.713 1.00 90.69 275 LEU A O 1
ATOM 2258 N N . ALA A 1 276 ? -17.725 3.141 31.826 1.00 90.69 276 ALA A N 1
ATOM 2259 C CA . ALA A 1 276 ? -18.408 3.381 33.096 1.00 90.69 276 ALA A CA 1
ATOM 2260 C C . ALA A 1 276 ? -18.051 4.760 33.677 1.00 90.69 276 ALA A C 1
ATOM 2262 O O . ALA A 1 276 ? -18.944 5.512 34.060 1.00 90.69 276 ALA A O 1
ATOM 2263 N N . GLU A 1 277 ? -16.763 5.113 33.678 1.00 93.62 277 GLU A N 1
ATOM 2264 C CA . GLU A 1 277 ? -16.292 6.420 34.146 1.00 93.62 277 GLU A CA 1
ATOM 2265 C C . GLU A 1 277 ? -16.797 7.562 33.246 1.00 93.62 277 GLU A C 1
ATOM 2267 O O . GLU A 1 277 ? -17.342 8.550 33.735 1.00 93.62 277 GLU A O 1
ATOM 2272 N N . ALA A 1 278 ? -16.726 7.392 31.922 1.00 91.62 278 ALA A N 1
ATOM 2273 C CA . ALA A 1 278 ? -17.177 8.395 30.959 1.00 91.62 278 ALA A CA 1
ATOM 2274 C C . ALA A 1 278 ? -18.683 8.706 31.046 1.00 91.62 278 ALA A C 1
ATOM 2276 O O . ALA A 1 27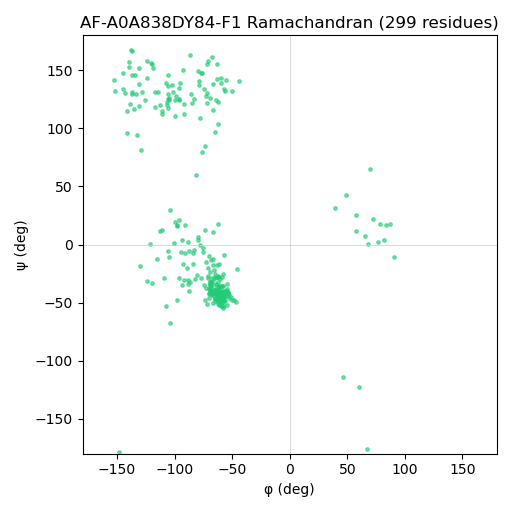8 ? -19.091 9.834 30.774 1.00 91.62 278 ALA A O 1
ATOM 2277 N N . GLY A 1 279 ? -19.521 7.729 31.413 1.00 90.31 279 GLY A N 1
ATOM 2278 C CA . GLY A 1 279 ? -20.971 7.924 31.535 1.00 90.31 279 GLY A CA 1
A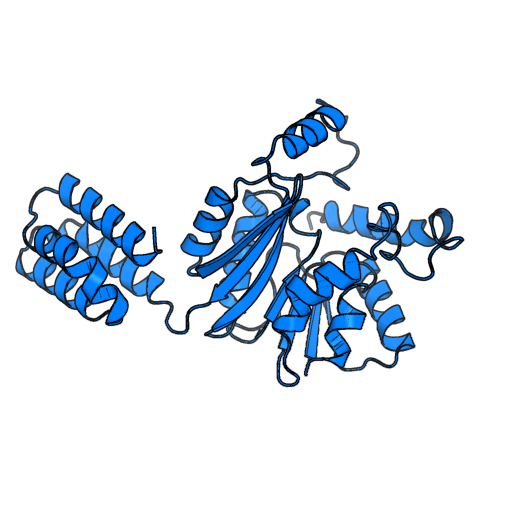TOM 2279 C C . GLY A 1 279 ? -21.371 8.825 32.704 1.00 90.31 279 GLY A C 1
ATOM 2280 O O . GLY A 1 279 ? -22.330 9.592 32.595 1.00 90.31 279 GLY A O 1
ATOM 2281 N N . GLY A 1 280 ? -20.612 8.760 33.800 1.00 89.69 280 GLY A N 1
ATOM 2282 C CA . GLY A 1 280 ? -20.835 9.568 34.999 1.00 89.69 280 GLY A CA 1
ATOM 2283 C C . GLY A 1 280 ? -20.147 10.934 34.981 1.00 89.69 280 GLY A C 1
ATOM 2284 O O . GLY A 1 280 ? -20.361 11.714 35.901 1.00 89.69 280 GLY A O 1
ATOM 2285 N N . GLU A 1 281 ? -19.328 11.231 33.972 1.00 94.00 281 GLU A N 1
ATOM 2286 C CA . GLU A 1 281 ? -18.471 12.415 33.986 1.00 94.00 281 GLU A CA 1
ATOM 2287 C C . GLU A 1 281 ? -19.189 13.679 33.492 1.00 94.00 281 GLU A C 1
ATOM 2289 O O . GLU A 1 281 ? -19.650 13.755 32.350 1.00 94.00 281 GLU A O 1
ATOM 2294 N N . GLU A 1 282 ? -19.232 14.700 34.345 1.00 90.81 282 GLU A N 1
ATOM 2295 C CA . GLU A 1 282 ? -19.861 15.996 34.068 1.00 90.81 282 GLU A CA 1
ATOM 2296 C C . GLU A 1 282 ? -18.839 17.033 33.578 1.00 90.81 282 GLU A C 1
ATOM 2298 O O . GLU A 1 282 ? -19.155 17.907 32.762 1.00 90.81 282 GLU A O 1
ATOM 2303 N N . GLU A 1 283 ? -17.575 16.921 33.998 1.00 93.44 283 GLU A N 1
ATOM 2304 C CA . GLU A 1 283 ? -16.534 17.866 33.619 1.00 93.44 283 GLU A CA 1
ATOM 2305 C C . GLU A 1 283 ? -16.141 17.700 32.144 1.00 93.44 283 GLU A C 1
ATOM 2307 O O . GLU A 1 283 ? -15.656 16.660 31.690 1.00 93.44 283 GLU A O 1
ATOM 2312 N N . TYR A 1 284 ? -16.285 18.783 31.377 1.00 88.50 284 TYR A N 1
ATOM 2313 C CA . TYR A 1 284 ? -15.925 18.847 29.956 1.00 88.50 284 TYR A CA 1
ATOM 2314 C C . TYR A 1 284 ? -14.501 18.336 29.662 1.00 88.50 284 TYR A C 1
ATOM 2316 O O . TYR A 1 284 ? -14.302 17.500 28.780 1.00 88.50 284 TYR A O 1
ATOM 2324 N N . TYR A 1 285 ? -13.503 18.787 30.430 1.00 90.00 285 TYR A N 1
ATOM 2325 C CA . TYR A 1 285 ? -12.104 18.412 30.201 1.00 90.00 285 TYR A CA 1
ATOM 2326 C C . TYR A 1 285 ? -11.827 16.929 30.470 1.00 90.00 285 TYR A C 1
ATOM 2328 O O . TYR A 1 285 ? -11.018 16.317 29.771 1.00 90.00 285 TYR A O 1
ATOM 2336 N N . LYS A 1 286 ? -12.533 16.321 31.427 1.00 93.19 286 LYS A N 1
ATOM 2337 C CA . LYS A 1 286 ? -12.420 14.885 31.698 1.00 93.19 286 LYS A CA 1
ATOM 2338 C C . LYS A 1 286 ? -13.127 14.050 30.629 1.00 93.19 286 LYS A C 1
ATOM 2340 O O . LYS A 1 286 ? -12.587 13.030 30.212 1.00 93.19 286 LYS A O 1
ATOM 2345 N N . ARG A 1 287 ? -14.248 14.518 30.064 1.00 93.38 287 ARG A N 1
ATOM 2346 C CA . ARG A 1 287 ? -14.866 13.878 28.883 1.00 93.38 287 ARG A CA 1
ATOM 2347 C C . ARG A 1 287 ? -13.943 13.882 27.663 1.00 93.38 287 ARG A C 1
ATOM 2349 O O . ARG A 1 287 ? -13.887 12.881 26.948 1.00 93.38 287 ARG A O 1
ATOM 2356 N N . ILE A 1 288 ? -13.166 14.950 27.447 1.00 90.88 288 ILE A N 1
ATOM 2357 C CA . ILE A 1 288 ? -12.113 14.964 26.412 1.00 90.88 288 ILE A CA 1
ATOM 2358 C C . ILE A 1 288 ? -11.075 13.872 26.685 1.00 90.88 288 ILE A C 1
ATOM 2360 O O . ILE A 1 288 ? -10.730 13.116 25.773 1.00 90.88 288 ILE A O 1
ATOM 2364 N N . TYR A 1 289 ? -10.597 13.776 27.928 1.00 92.00 289 TYR A N 1
ATOM 2365 C CA . TYR A 1 289 ? -9.641 12.748 28.337 1.00 92.00 289 TYR A CA 1
ATOM 2366 C C . TYR A 1 289 ? -10.180 11.334 28.073 1.00 92.00 289 TYR A C 1
ATOM 2368 O O . TYR A 1 289 ? -9.514 10.537 27.411 1.00 92.00 289 TYR A O 1
ATOM 2376 N N . TYR A 1 290 ? -11.415 11.041 28.486 1.00 93.44 290 TYR A N 1
ATOM 2377 C CA . TYR A 1 290 ? -12.039 9.741 28.247 1.00 93.44 290 TYR A CA 1
ATOM 2378 C C . TYR A 1 290 ? -12.236 9.445 26.762 1.00 93.44 290 TYR A C 1
ATOM 2380 O O . TYR A 1 290 ? -11.939 8.339 26.316 1.00 93.44 290 TYR A O 1
ATOM 2388 N N . ALA A 1 291 ? -12.650 10.428 25.961 1.00 89.88 291 ALA A N 1
ATOM 2389 C CA . ALA A 1 291 ? -12.754 10.250 24.517 1.00 89.88 291 ALA A CA 1
ATOM 2390 C C . ALA A 1 291 ? -11.393 9.933 23.869 1.00 89.88 291 ALA A C 1
ATOM 2392 O O . ALA A 1 291 ? -11.329 9.152 22.920 1.00 89.88 291 ALA A O 1
ATOM 2393 N N . ALA A 1 292 ? -10.295 10.516 24.358 1.00 84.88 292 ALA A N 1
ATOM 2394 C CA . ALA A 1 292 ? -8.948 10.177 23.900 1.00 84.88 292 ALA A CA 1
ATOM 2395 C C . ALA A 1 292 ? -8.537 8.754 24.319 1.00 84.88 292 ALA A C 1
ATOM 2397 O O . ALA A 1 292 ? -8.005 8.007 23.496 1.00 84.88 292 ALA A O 1
ATOM 2398 N N . LEU A 1 293 ? -8.841 8.356 25.556 1.00 87.44 293 LEU A N 1
ATOM 2399 C CA . LEU A 1 293 ? -8.543 7.021 26.076 1.00 87.44 293 LEU A CA 1
ATOM 2400 C C . LEU A 1 293 ? -9.333 5.923 25.341 1.00 87.44 293 LEU A C 1
ATOM 2402 O O . LEU A 1 293 ? -8.762 4.905 24.956 1.00 87.44 293 LEU A O 1
ATOM 2406 N N . ILE A 1 294 ? -10.617 6.157 25.049 1.00 87.31 294 ILE A N 1
ATOM 2407 C CA . ILE A 1 294 ? -11.454 5.248 24.248 1.00 87.31 294 ILE A CA 1
ATOM 2408 C C . ILE A 1 294 ? -10.857 5.059 22.847 1.00 87.31 294 ILE A C 1
ATOM 2410 O O . ILE A 1 294 ? -10.787 3.929 22.367 1.00 87.31 294 ILE A O 1
ATOM 2414 N N . ARG A 1 295 ? -10.365 6.130 22.200 1.00 82.94 295 ARG A N 1
ATOM 2415 C CA . ARG A 1 295 ? -9.675 6.014 20.899 1.00 82.94 295 ARG A CA 1
ATOM 2416 C C . ARG A 1 295 ? -8.425 5.150 20.982 1.00 82.94 295 ARG A C 1
ATOM 2418 O O . ARG A 1 295 ? -8.190 4.375 20.062 1.00 82.94 295 ARG A O 1
ATOM 2425 N N . GLN A 1 296 ? -7.620 5.295 22.036 1.00 75.12 296 GLN A N 1
ATOM 2426 C CA . GLN A 1 296 ? -6.410 4.486 22.219 1.00 75.12 296 GLN A CA 1
ATOM 2427 C C . GLN A 1 296 ? -6.759 3.004 22.341 1.00 75.12 296 GLN A C 1
ATOM 2429 O O . GLN A 1 296 ? -6.278 2.201 21.541 1.00 75.12 296 GLN A O 1
ATOM 2434 N N . ILE A 1 297 ? -7.689 2.673 23.241 1.00 76.25 297 ILE A N 1
ATOM 2435 C CA . ILE A 1 297 ? -8.139 1.295 23.455 1.00 76.25 297 ILE A CA 1
ATOM 2436 C C . ILE A 1 297 ? -8.705 0.708 22.159 1.00 76.25 297 ILE A C 1
ATOM 2438 O O . ILE A 1 297 ? -8.316 -0.392 21.759 1.00 76.25 297 ILE A O 1
ATOM 2442 N N . TRP A 1 298 ? -9.560 1.463 21.464 1.00 73.62 298 TRP A N 1
ATOM 2443 C CA . TRP A 1 298 ? -10.137 1.050 20.186 1.00 73.62 298 TRP A CA 1
ATOM 2444 C C . TRP A 1 298 ? -9.087 0.763 19.118 1.00 73.62 298 TRP A C 1
ATOM 2446 O O . TRP A 1 298 ? -9.181 -0.232 18.405 1.00 73.62 298 TRP A O 1
ATOM 2456 N N . ARG A 1 299 ? -8.055 1.603 19.033 1.00 66.50 299 ARG A N 1
ATOM 2457 C CA . ARG A 1 299 ? -6.942 1.435 18.092 1.00 66.50 299 ARG A CA 1
ATOM 2458 C C . ARG A 1 299 ? -5.962 0.331 18.496 1.00 66.50 299 ARG A C 1
ATOM 2460 O O . ARG A 1 299 ? -5.086 -0.001 17.711 1.00 66.50 299 ARG A O 1
ATOM 2467 N N . GLY A 1 300 ? -6.118 -0.271 19.677 1.00 56.56 300 GLY A N 1
ATOM 2468 C CA . GLY A 1 300 ? -5.210 -1.321 20.141 1.00 56.56 300 GLY A CA 1
ATOM 2469 C C . GLY A 1 300 ? -3.935 -0.804 20.810 1.00 56.56 300 GLY A C 1
ATOM 2470 O O . GLY A 1 300 ? -2.990 -1.577 20.924 1.00 56.56 300 GLY A O 1
ATOM 2471 N N . VAL A 1 301 ? -3.905 0.467 21.229 1.00 44.31 301 VAL A N 1
ATOM 2472 C CA . VAL A 1 301 ? -2.767 1.105 21.921 1.00 44.31 301 VAL A CA 1
ATOM 2473 C C . VAL A 1 301 ? -2.920 1.032 23.432 1.00 44.31 301 VAL A C 1
ATOM 2475 O O . VAL A 1 301 ? -4.076 1.137 23.904 1.00 44.31 301 VAL A O 1
#

pLDDT: mean 87.91, std 12.99, range [38.62, 98.88]

Solvent-accessible surface area (backbone atoms only — not comparable to full-atom values): 16431 Å² total; per-residue (Å²): 129,87,76,59,63,67,30,53,53,50,32,52,49,58,75,50,35,60,86,75,41,51,92,80,34,95,49,58,60,61,72,58,82,71,84,65,76,102,53,69,60,67,60,53,48,39,47,74,66,45,55,80,76,63,44,59,84,32,34,32,39,35,45,48,47,47,28,19,71,59,51,66,66,49,49,85,48,32,53,31,32,37,38,32,30,58,23,65,53,34,52,50,42,20,45,55,52,32,51,76,70,68,56,81,48,67,45,82,41,76,31,84,81,67,60,61,68,88,65,52,70,50,60,26,42,33,42,40,32,61,83,42,53,20,59,39,48,72,84,60,43,50,51,49,48,45,41,53,49,43,25,32,22,68,66,13,40,33,33,42,26,30,25,18,60,78,34,73,59,19,51,56,49,46,61,78,66,56,58,91,69,62,80,86,72,72,72,78,90,46,72,36,67,38,44,70,67,56,51,48,52,52,40,47,71,49,45,27,44,75,76,47,75,49,76,52,67,38,29,32,39,38,33,31,29,28,53,79,68,68,49,54,68,59,50,52,52,44,44,55,46,55,60,33,80,69,28,71,41,61,68,51,24,43,53,44,39,52,56,63,50,71,42,64,69,83,52,29,71,75,38,49,68,59,45,57,53,49,38,73,48,77,53,65,72,58,32,47,51,41,46,52,51,51,50,34,53,74,72,72,95